Protein AF-A0A7K1ZF43-F1 (afdb_monomer)

Secondary structure (DSSP, 8-state):
-----------------------SSTTSSGGGS-------PPP--------PPPPSEEEEEEEEEEEEEPTTSS-EEEEEEEEEEEEEEEEETTEEEEEEE--STT--EEEEEE-TTSSEEEEEEESEEEEEGGGTEEEEEEEEEEEETTTEEEEEEEEEEETTTTEEEEEEEEEEE-SSEEEEEEEEEEETTSSSEEEEEEEEEE-PPP-

Solvent-accessible surface area (backbone atoms only — not comparable to full-atom values): 12300 Å² total; per-residue (Å²): 140,80,88,84,90,82,90,85,88,79,89,82,91,79,82,87,76,94,76,92,75,98,61,76,74,68,68,75,69,67,78,76,73,88,80,74,85,72,79,72,67,72,73,76,73,75,71,80,69,73,78,70,72,71,58,81,43,75,46,69,70,33,76,48,79,43,70,44,72,45,88,98,51,98,51,69,44,56,42,34,40,36,37,20,48,33,34,39,30,34,68,57,92,95,46,55,38,37,40,31,28,29,82,51,92,90,44,49,18,40,33,42,31,34,42,93,88,62,48,76,34,24,38,40,35,14,39,29,36,38,37,31,67,92,72,44,31,38,41,34,34,40,76,26,36,38,42,24,63,78,75,25,37,38,39,29,54,42,39,37,39,33,64,89,74,46,28,37,36,21,80,45,59,38,39,39,38,45,85,56,36,44,38,32,32,30,36,40,42,28,41,58,48,65,82,50,74,49,59,78,47,74,53,72,52,80,56,83,79,87,132

Radius of gyration: 40.41 Å; Cα contacts (8 Å, |Δi|>4): 417; chains: 1; bounding box: 48×78×139 Å

Structure (mmCIF, N/CA/C/O backbone):
data_AF-A0A7K1ZF43-F1
#
_entry.id   AF-A0A7K1ZF43-F1
#
loop_
_atom_site.group_PDB
_atom_site.id
_atom_site.type_symbol
_atom_site.label_atom_id
_atom_site.label_alt_id
_atom_site.label_comp_id
_atom_site.label_asym_id
_atom_site.label_entity_id
_atom_site.label_seq_id
_atom_site.pdbx_PDB_ins_code
_atom_site.Cartn_x
_atom_site.Cartn_y
_atom_site.Cartn_z
_atom_site.occupancy
_atom_site.B_iso_or_equiv
_atom_site.auth_seq_id
_atom_site.auth_comp_id
_atom_site.auth_asym_id
_atom_site.auth_atom_id
_atom_site.pdbx_PDB_model_num
ATOM 1 N N . MET A 1 1 ? -9.904 -58.234 -90.307 1.00 39.16 1 MET A N 1
ATOM 2 C CA . MET A 1 1 ? -10.035 -58.639 -91.727 1.00 39.16 1 MET A CA 1
ATOM 3 C C . MET A 1 1 ? -10.331 -57.357 -92.491 1.00 39.16 1 MET A C 1
ATOM 5 O O . MET A 1 1 ? -11.292 -56.715 -92.119 1.00 39.16 1 MET A O 1
ATOM 9 N N . VAL A 1 2 ? -9.560 -56.832 -93.437 1.00 37.59 2 VAL A N 1
ATOM 10 C CA . VAL A 1 2 ? -8.602 -57.391 -94.398 1.00 37.59 2 VAL A CA 1
ATOM 11 C C . VAL A 1 2 ? -7.580 -56.284 -94.738 1.00 37.59 2 VAL A C 1
ATOM 13 O O . VAL A 1 2 ? -7.897 -55.101 -94.667 1.00 37.59 2 VAL A O 1
ATOM 16 N N . GLN A 1 3 ? -6.354 -56.705 -95.049 1.00 39.59 3 GLN A N 1
ATOM 17 C CA . GLN A 1 3 ? -5.228 -55.928 -95.584 1.00 39.59 3 GLN A CA 1
ATOM 18 C C . GLN A 1 3 ? -5.498 -55.300 -96.973 1.00 39.59 3 GLN A C 1
ATOM 20 O O . GLN A 1 3 ? -6.500 -55.586 -97.614 1.00 39.59 3 GLN A O 1
ATOM 25 N N . PHE A 1 4 ? -4.469 -54.592 -97.457 1.00 38.88 4 PHE A N 1
ATOM 26 C CA . PHE A 1 4 ? -4.084 -54.294 -98.850 1.00 38.88 4 PHE A CA 1
ATOM 27 C C . PHE A 1 4 ? -4.349 -52.838 -99.287 1.00 38.88 4 PHE A C 1
ATOM 29 O O . PHE A 1 4 ? -5.492 -52.425 -99.388 1.00 38.88 4 PHE A O 1
ATOM 36 N N . PHE A 1 5 ? -3.361 -51.933 -99.380 1.00 40.94 5 PHE A N 1
ATOM 37 C CA . PHE A 1 5 ? -2.096 -51.878 -100.153 1.00 40.94 5 PHE A CA 1
ATOM 38 C C . PHE A 1 5 ? -2.289 -51.387 -101.599 1.00 40.94 5 PHE A C 1
ATOM 40 O O . PHE A 1 5 ? -2.960 -52.045 -102.385 1.00 40.94 5 PHE A O 1
ATOM 47 N N . ARG A 1 6 ? -1.651 -50.248 -101.923 1.00 40.31 6 ARG A N 1
ATOM 48 C CA . ARG A 1 6 ? -1.184 -49.750 -103.246 1.00 40.31 6 ARG A CA 1
ATOM 49 C C . ARG A 1 6 ? -0.511 -48.387 -102.991 1.00 40.31 6 ARG A C 1
ATOM 51 O O . ARG A 1 6 ? -1.171 -47.483 -102.504 1.00 40.31 6 ARG A O 1
ATOM 58 N N . ILE A 1 7 ? 0.819 -48.240 -102.988 1.00 44.91 7 ILE A N 1
ATOM 59 C CA . ILE A 1 7 ? 1.775 -48.102 -104.112 1.00 44.91 7 ILE A CA 1
ATOM 60 C C . ILE A 1 7 ? 1.250 -47.231 -105.267 1.00 44.91 7 ILE A C 1
ATOM 62 O O . ILE A 1 7 ? 0.416 -47.702 -106.032 1.00 44.91 7 ILE A O 1
ATOM 66 N N . ALA A 1 8 ? 1.812 -46.022 -105.441 1.00 40.66 8 ALA A N 1
ATOM 67 C CA . ALA A 1 8 ? 2.712 -45.695 -106.563 1.00 40.66 8 ALA A CA 1
ATOM 68 C C . ALA A 1 8 ? 3.028 -44.184 -106.692 1.00 40.66 8 ALA A C 1
ATOM 70 O O . ALA A 1 8 ? 2.158 -43.391 -107.040 1.00 40.66 8 ALA A O 1
ATOM 71 N N . SER A 1 9 ? 4.337 -43.889 -106.641 1.00 52.03 9 SER A N 1
ATOM 72 C CA . SER A 1 9 ? 5.090 -43.006 -107.566 1.00 52.03 9 SER A CA 1
ATOM 73 C C . SER A 1 9 ? 5.109 -41.481 -107.322 1.00 52.03 9 SER A C 1
ATOM 75 O O . SER A 1 9 ? 4.333 -40.982 -106.518 1.00 52.03 9 SER A O 1
ATOM 77 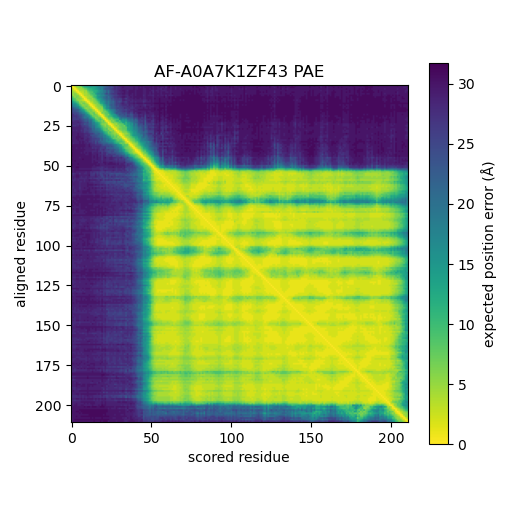N N . PRO A 1 10 ? 5.945 -40.706 -108.045 1.00 54.56 10 PRO A N 1
ATOM 78 C CA . PRO A 1 10 ? 7.393 -40.842 -108.257 1.00 54.56 10 PRO A CA 1
ATOM 79 C C . PRO A 1 10 ? 8.165 -39.530 -107.943 1.00 54.56 10 PRO A C 1
ATOM 81 O O . PRO A 1 10 ? 7.584 -38.462 -107.835 1.00 54.56 10 PRO A O 1
ATOM 84 N N . PHE A 1 11 ? 9.496 -39.639 -107.844 1.00 43.78 11 PHE A N 1
ATOM 85 C CA . PHE A 1 11 ? 10.510 -38.682 -108.324 1.00 43.78 11 PHE A CA 1
ATOM 86 C C . PHE A 1 11 ? 10.227 -37.160 -108.228 1.00 43.78 11 PHE A C 1
ATOM 88 O O . PHE A 1 11 ? 9.459 -36.616 -109.007 1.00 43.78 11 PHE A O 1
ATOM 95 N N . LEU A 1 12 ? 11.049 -36.429 -107.468 1.00 47.53 12 LEU A N 1
ATOM 96 C CA . LEU A 1 12 ? 12.120 -35.624 -108.075 1.00 47.53 12 LEU A CA 1
ATOM 97 C C . LEU A 1 12 ? 13.092 -35.116 -107.001 1.00 47.53 12 LEU A C 1
ATOM 99 O O . LEU A 1 12 ? 12.756 -34.372 -106.085 1.00 47.53 12 LEU A O 1
ATOM 103 N N . THR A 1 13 ? 14.338 -35.527 -107.167 1.00 49.88 13 THR A N 1
ATOM 104 C CA . THR A 1 13 ? 15.534 -34.936 -106.581 1.00 49.88 13 THR A CA 1
ATOM 105 C C . THR A 1 13 ? 15.715 -33.499 -107.056 1.00 49.88 13 THR A C 1
ATOM 107 O O . THR A 1 13 ? 15.846 -33.286 -108.258 1.00 49.88 13 THR A O 1
ATOM 110 N N . THR A 1 14 ? 15.898 -32.553 -106.135 1.00 48.75 14 THR A N 1
ATOM 111 C CA . THR A 1 14 ? 16.841 -31.455 -106.384 1.00 48.75 14 THR A CA 1
ATOM 112 C C . THR A 1 14 ? 17.598 -31.126 -105.108 1.00 48.75 14 THR A C 1
ATOM 114 O O . THR A 1 14 ? 17.026 -30.968 -104.033 1.00 48.75 14 THR A O 1
ATOM 117 N N . ARG A 1 15 ? 18.920 -31.137 -105.250 1.00 45.72 15 ARG A N 1
ATOM 118 C CA . ARG A 1 15 ? 19.917 -30.860 -104.223 1.00 45.72 15 ARG A CA 1
ATOM 119 C C . ARG A 1 15 ? 20.034 -29.353 -103.965 1.00 45.72 15 ARG A C 1
ATOM 121 O O . ARG A 1 15 ? 19.643 -28.559 -104.811 1.00 45.72 15 ARG A O 1
ATOM 128 N N . LEU A 1 16 ? 20.778 -29.047 -102.895 1.00 45.38 16 LEU A N 1
ATOM 129 C CA . LEU A 1 16 ? 21.392 -27.761 -102.531 1.00 45.38 16 LEU A CA 1
ATOM 130 C C . LEU A 1 16 ? 20.398 -26.724 -101.968 1.00 45.38 16 LEU A C 1
ATOM 132 O O . LEU A 1 16 ? 19.340 -26.507 -102.523 1.00 45.38 16 LEU A O 1
ATOM 136 N N . ALA A 1 17 ? 20.666 -26.018 -100.874 1.00 46.66 17 ALA A N 1
ATOM 137 C CA . ALA A 1 17 ? 21.943 -25.714 -100.256 1.00 46.66 17 ALA A CA 1
ATOM 138 C C . ALA A 1 17 ? 21.806 -25.596 -98.732 1.00 46.66 17 ALA A C 1
ATOM 140 O O . ALA A 1 17 ? 20.887 -24.988 -98.193 1.00 46.66 17 ALA A O 1
ATOM 141 N N . MET A 1 18 ? 22.805 -26.169 -98.070 1.00 52.34 18 MET A N 1
ATOM 142 C CA . MET A 1 18 ? 23.290 -25.841 -96.739 1.00 52.34 18 MET A CA 1
ATOM 143 C C . MET A 1 18 ? 23.227 -24.332 -96.460 1.00 52.34 18 MET A C 1
ATOM 145 O O . MET A 1 18 ? 23.866 -23.557 -97.168 1.00 52.34 18 MET A O 1
ATOM 149 N N . ARG A 1 19 ? 22.523 -23.940 -95.391 1.00 46.66 19 ARG A N 1
ATOM 150 C CA . ARG A 1 19 ? 22.821 -22.750 -94.578 1.00 46.66 19 ARG A CA 1
ATOM 151 C C . ARG A 1 19 ? 22.073 -22.814 -93.246 1.00 46.66 19 ARG A C 1
ATOM 153 O O . ARG A 1 19 ? 20.921 -22.428 -93.130 1.00 46.66 19 ARG A O 1
ATOM 160 N N . CYS A 1 20 ? 22.779 -23.377 -92.271 1.00 46.62 20 CYS A N 1
ATOM 161 C CA . CYS A 1 20 ? 22.942 -22.840 -90.925 1.00 46.62 20 CYS A CA 1
ATOM 162 C C . CYS A 1 20 ? 21.829 -21.891 -90.436 1.00 46.62 20 CYS A C 1
ATOM 164 O O . CYS A 1 20 ? 21.841 -20.705 -90.754 1.00 46.62 20 CYS A O 1
ATOM 166 N N . SER A 1 21 ? 20.945 -22.376 -89.570 1.00 45.28 21 SER A N 1
ATOM 167 C CA . SER A 1 21 ? 20.397 -21.524 -88.516 1.00 45.28 21 SER A CA 1
ATOM 168 C C . SER A 1 21 ? 20.091 -22.368 -87.282 1.00 45.28 21 SER A C 1
ATOM 170 O O . SER A 1 21 ? 19.116 -23.106 -87.169 1.00 45.28 21 SER A O 1
ATOM 172 N N . LEU A 1 22 ? 21.038 -22.247 -86.364 1.00 48.59 22 LEU A N 1
ATOM 173 C CA . LEU A 1 22 ? 21.143 -22.710 -84.988 1.00 48.59 22 LEU A CA 1
ATOM 174 C C . LEU A 1 22 ? 19.988 -22.197 -84.092 1.00 48.59 22 LEU A C 1
ATOM 176 O O . LEU A 1 22 ? 20.233 -21.700 -83.004 1.00 48.59 22 LEU A O 1
ATOM 180 N N . ASN A 1 23 ? 18.732 -22.260 -84.547 1.00 49.19 23 ASN A N 1
ATOM 181 C CA . ASN A 1 23 ? 17.584 -21.632 -83.872 1.00 49.19 23 ASN A CA 1
ATOM 182 C C . ASN A 1 23 ? 16.427 -22.590 -83.546 1.00 49.19 23 ASN A C 1
ATOM 184 O O . ASN A 1 23 ? 15.437 -22.157 -82.966 1.00 49.19 23 ASN A O 1
ATOM 188 N N . LEU A 1 24 ? 16.542 -23.891 -83.846 1.00 47.75 24 LEU A N 1
ATOM 189 C CA . LEU A 1 24 ? 15.494 -24.875 -83.521 1.00 47.75 24 LEU A CA 1
ATOM 190 C C . LEU A 1 24 ? 15.745 -25.650 -82.210 1.00 47.75 24 LEU A C 1
ATOM 192 O O . LEU A 1 24 ? 14.863 -26.353 -81.735 1.00 47.75 24 LEU A O 1
ATOM 196 N N . VAL A 1 25 ? 16.915 -25.490 -81.581 1.00 51.50 25 VAL A N 1
ATOM 197 C CA . VAL A 1 25 ? 17.196 -26.051 -80.240 1.00 51.50 25 VAL A CA 1
ATOM 198 C C . VAL A 1 25 ? 16.829 -25.060 -79.122 1.00 51.50 25 VAL A C 1
ATOM 200 O O . VAL A 1 25 ? 16.635 -25.457 -77.978 1.00 51.50 25 VAL A O 1
ATOM 203 N N . LEU A 1 26 ? 16.624 -23.776 -79.444 1.00 48.75 26 LEU A N 1
ATOM 204 C CA . LEU A 1 26 ? 16.308 -22.736 -78.455 1.00 48.75 26 LEU A CA 1
ATOM 205 C C . LEU A 1 26 ? 14.803 -22.573 -78.161 1.00 48.75 26 LEU A C 1
ATOM 207 O O . LEU A 1 26 ? 14.435 -21.735 -77.348 1.00 48.75 26 LEU A O 1
ATOM 211 N N . PHE A 1 27 ? 13.919 -23.357 -78.785 1.00 46.59 27 PHE A N 1
ATOM 212 C CA . PHE A 1 27 ? 12.474 -23.282 -78.511 1.00 46.59 27 PHE A CA 1
ATOM 213 C C . PHE A 1 27 ? 11.959 -24.382 -77.569 1.00 46.59 27 PHE A C 1
ATOM 215 O O . PHE A 1 27 ? 10.832 -24.292 -77.093 1.00 46.59 27 PHE A O 1
ATOM 222 N N . LEU A 1 28 ? 12.789 -25.379 -77.225 1.00 47.78 28 LEU A N 1
ATOM 223 C CA . LEU A 1 28 ? 12.429 -26.429 -76.260 1.00 47.78 28 LEU A CA 1
ATOM 224 C C . LEU A 1 28 ? 12.854 -26.106 -74.810 1.00 47.78 28 LEU A C 1
ATOM 226 O O . LEU A 1 28 ? 12.376 -26.748 -73.882 1.00 47.78 28 LEU A O 1
ATOM 230 N N . CYS A 1 29 ? 13.696 -25.088 -74.592 1.00 47.84 29 CYS A N 1
ATOM 231 C CA . CYS A 1 29 ? 14.132 -24.667 -73.248 1.00 47.84 29 CYS A CA 1
ATOM 232 C C . CYS A 1 29 ? 13.324 -23.497 -72.653 1.00 47.84 29 CYS A C 1
ATOM 234 O O . CYS A 1 29 ? 13.500 -23.173 -71.483 1.00 47.84 29 CYS A O 1
ATOM 236 N N . VAL A 1 30 ? 12.421 -22.865 -73.413 1.00 54.62 30 VAL A N 1
ATOM 237 C CA . VAL A 1 30 ? 11.657 -21.685 -72.941 1.00 54.62 30 VAL A CA 1
ATOM 238 C C . VAL A 1 30 ? 10.329 -22.070 -72.258 1.00 54.62 30 VAL A C 1
ATOM 240 O O . VAL A 1 30 ? 9.727 -21.261 -71.561 1.00 54.62 30 VAL A O 1
ATOM 243 N N . GLY A 1 31 ? 9.898 -23.333 -72.354 1.00 52.25 31 GLY A N 1
ATOM 244 C CA . GLY A 1 31 ? 8.662 -23.839 -71.734 1.00 52.25 31 GLY A CA 1
ATOM 245 C C . GLY A 1 31 ? 8.771 -24.303 -70.273 1.00 52.25 31 GLY A C 1
ATOM 246 O O . GLY A 1 31 ? 7.801 -24.845 -69.755 1.00 52.25 31 GLY A O 1
ATOM 247 N N . MET A 1 32 ? 9.919 -24.125 -69.605 1.00 54.19 32 MET A N 1
ATOM 248 C CA . MET A 1 32 ? 10.151 -24.574 -68.215 1.00 54.19 32 MET A CA 1
ATOM 249 C C . MET A 1 32 ? 10.274 -23.443 -67.177 1.00 54.19 32 MET A C 1
ATOM 251 O O . MET A 1 32 ? 10.656 -23.702 -66.041 1.00 54.19 32 MET A O 1
ATOM 255 N N . LEU A 1 33 ? 9.922 -22.197 -67.516 1.00 54.25 33 LEU A N 1
ATOM 256 C CA . LEU A 1 33 ? 9.976 -21.072 -66.562 1.00 54.25 33 LEU A CA 1
ATOM 257 C C . LEU A 1 33 ? 8.605 -20.522 -66.130 1.00 54.25 33 LEU A C 1
ATOM 259 O O . LEU A 1 33 ? 8.548 -19.581 -65.345 1.00 54.25 33 LEU A O 1
ATOM 263 N N . ALA A 1 34 ? 7.493 -21.132 -66.549 1.00 56.03 34 ALA A N 1
ATOM 264 C CA . ALA A 1 34 ? 6.145 -20.710 -66.146 1.00 56.03 34 ALA A CA 1
ATOM 265 C C . ALA A 1 34 ? 5.579 -21.502 -64.945 1.00 56.03 34 ALA A C 1
ATOM 267 O O . ALA A 1 34 ? 4.380 -21.753 -64.874 1.00 56.03 34 ALA A O 1
ATOM 268 N N . ALA A 1 35 ? 6.431 -21.903 -63.996 1.00 55.56 35 ALA A N 1
ATOM 269 C CA . ALA A 1 35 ? 6.018 -22.599 -62.774 1.00 55.56 35 ALA A CA 1
ATOM 270 C C . ALA A 1 35 ? 6.711 -22.028 -61.527 1.00 55.56 35 ALA A C 1
ATOM 272 O O . ALA A 1 35 ? 7.347 -22.744 -60.767 1.00 55.56 35 ALA A O 1
ATOM 273 N N . CYS A 1 36 ? 6.569 -20.720 -61.314 1.00 59.84 36 CYS A N 1
ATOM 274 C CA . CYS A 1 36 ? 6.737 -20.095 -60.000 1.00 59.84 36 CYS A CA 1
ATOM 275 C C . CYS A 1 36 ? 5.685 -18.994 -59.827 1.00 59.84 36 CYS A C 1
ATOM 277 O O . CYS A 1 36 ? 5.992 -17.835 -59.570 1.00 59.84 36 CYS A O 1
ATOM 279 N N . GLY A 1 37 ? 4.412 -19.366 -59.960 1.00 52.22 37 GLY A N 1
ATOM 280 C CA . GLY A 1 37 ? 3.332 -18.599 -59.353 1.00 52.22 37 GLY A CA 1
ATOM 281 C C . GLY A 1 37 ? 3.349 -18.833 -57.845 1.00 52.22 37 GLY A C 1
ATOM 282 O O . GLY A 1 37 ? 2.552 -19.615 -57.339 1.00 52.22 37 GLY A O 1
ATOM 283 N N . ARG A 1 38 ? 4.277 -18.201 -57.115 1.00 50.84 38 ARG A N 1
ATOM 284 C CA . ARG A 1 38 ? 4.062 -17.982 -55.683 1.00 50.84 38 ARG A CA 1
ATOM 285 C C . ARG A 1 38 ? 3.163 -16.766 -55.584 1.00 50.84 38 ARG A C 1
ATOM 287 O O . ARG A 1 38 ? 3.624 -15.638 -55.717 1.00 50.84 38 ARG A O 1
ATOM 294 N N . THR A 1 39 ? 1.876 -17.010 -55.367 1.00 49.06 39 THR A N 1
ATOM 295 C CA . THR A 1 39 ? 1.026 -16.028 -54.703 1.00 49.06 39 THR A CA 1
ATOM 296 C C . THR A 1 39 ? 1.669 -15.784 -53.348 1.00 49.06 39 THR A C 1
ATOM 298 O O . THR A 1 39 ? 1.483 -16.557 -52.411 1.00 49.06 39 THR A O 1
ATOM 301 N N . THR A 1 40 ? 2.510 -14.758 -53.262 1.00 53.78 40 THR A N 1
ATOM 302 C CA . THR A 1 40 ? 2.878 -14.175 -51.984 1.00 53.78 40 THR A CA 1
ATOM 303 C C . THR A 1 40 ? 1.565 -13.627 -51.454 1.00 53.78 40 THR A C 1
ATOM 305 O O . THR A 1 40 ? 1.109 -12.573 -51.895 1.00 53.78 40 THR A O 1
ATOM 308 N N . ALA A 1 41 ? 0.892 -14.387 -50.584 1.00 61.22 41 ALA A N 1
ATOM 309 C CA . ALA A 1 41 ? -0.075 -13.769 -49.698 1.00 61.22 41 ALA A CA 1
ATOM 310 C C . ALA A 1 41 ? 0.655 -12.557 -49.100 1.00 61.22 41 ALA A C 1
ATOM 312 O O . ALA A 1 41 ? 1.821 -12.725 -48.709 1.00 61.22 41 ALA A O 1
ATOM 313 N N . PRO A 1 42 ? 0.061 -11.347 -49.092 1.00 59.28 42 PRO A N 1
ATOM 314 C CA . PRO A 1 42 ? 0.644 -10.279 -48.296 1.00 59.28 42 PRO A CA 1
ATOM 315 C C . PRO A 1 42 ? 0.927 -10.899 -46.926 1.00 59.28 42 PRO A C 1
ATOM 317 O O . PRO A 1 42 ? 0.078 -11.682 -46.471 1.00 59.28 42 PRO A O 1
ATOM 320 N N . PRO A 1 43 ? 2.117 -10.679 -46.322 1.00 57.22 43 PRO A N 1
ATOM 321 C CA . PRO A 1 43 ? 2.311 -11.113 -44.947 1.00 57.22 43 PRO A CA 1
ATOM 322 C C . PRO A 1 43 ? 1.058 -10.641 -44.235 1.00 57.22 43 PRO A C 1
ATOM 324 O O . PRO A 1 43 ? 0.695 -9.475 -44.419 1.00 57.22 43 PRO A O 1
ATOM 327 N N . ALA A 1 44 ? 0.321 -11.569 -43.610 1.00 54.62 44 ALA A N 1
ATOM 328 C CA . ALA A 1 44 ? -0.815 -11.194 -42.791 1.00 54.62 44 ALA A CA 1
ATOM 329 C C . ALA A 1 44 ? -0.269 -10.047 -41.959 1.00 54.62 44 ALA A C 1
ATOM 331 O O . ALA A 1 44 ? 0.716 -10.247 -41.241 1.00 54.62 44 ALA A O 1
ATOM 332 N N . ALA A 1 45 ? -0.744 -8.830 -42.242 1.00 49.50 45 ALA A N 1
ATOM 333 C CA . ALA A 1 45 ? -0.345 -7.680 -41.474 1.00 49.50 45 ALA A CA 1
ATOM 334 C C . ALA A 1 45 ? -0.738 -8.123 -40.082 1.00 49.50 45 ALA A C 1
ATOM 336 O O . ALA A 1 45 ? -1.918 -8.407 -39.865 1.00 49.50 45 ALA A O 1
ATOM 337 N N . MET A 1 46 ? 0.274 -8.391 -39.252 1.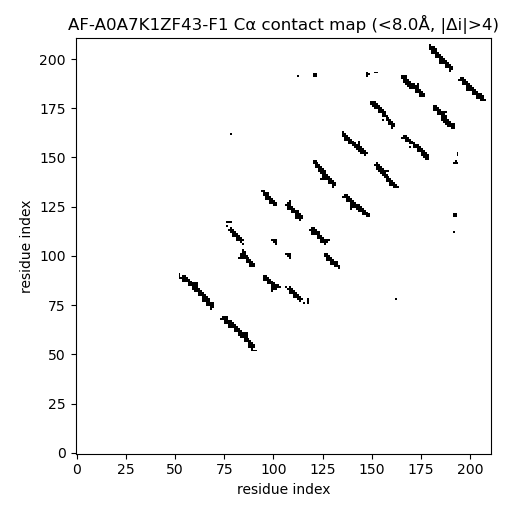00 49.88 46 MET A N 1
ATOM 338 C CA . MET A 1 46 ? 0.076 -8.700 -37.855 1.00 49.88 46 MET A CA 1
ATOM 339 C C . MET A 1 46 ? -0.723 -7.502 -37.389 1.00 49.88 46 MET A C 1
ATOM 341 O O . MET A 1 46 ? -0.212 -6.382 -37.370 1.00 49.88 46 MET A O 1
ATOM 345 N N . GLU A 1 47 ? -2.022 -7.725 -37.250 1.00 48.91 47 GLU A N 1
ATOM 346 C CA . GLU A 1 47 ? -2.945 -6.732 -36.773 1.00 48.91 47 GLU A CA 1
ATOM 347 C C . GLU A 1 47 ? -2.362 -6.344 -35.429 1.00 48.91 47 GLU A C 1
ATOM 349 O O . GLU A 1 47 ? -2.117 -7.222 -34.603 1.00 48.91 47 GLU A O 1
ATOM 354 N N . ASP A 1 48 ? -1.979 -5.074 -35.350 1.00 43.78 48 ASP A N 1
ATOM 355 C CA . ASP A 1 48 ? -1.300 -4.400 -34.258 1.00 43.78 48 ASP A CA 1
ATOM 356 C C . ASP A 1 48 ? -1.824 -4.925 -32.915 1.00 43.78 48 ASP A C 1
ATOM 358 O O . ASP A 1 48 ? -2.827 -4.451 -32.373 1.00 43.78 48 ASP A O 1
ATOM 362 N N . ILE A 1 49 ? -1.177 -5.979 -32.405 1.00 55.25 49 ILE A N 1
ATOM 363 C CA . ILE A 1 49 ? -1.281 -6.349 -31.007 1.00 55.25 49 ILE A CA 1
ATOM 364 C C . ILE A 1 49 ? -0.620 -5.162 -30.348 1.00 55.25 49 ILE A C 1
ATOM 366 O O . ILE A 1 49 ? 0.604 -5.060 -30.413 1.00 55.25 49 ILE A O 1
ATOM 370 N N . ARG A 1 50 ? -1.461 -4.246 -29.840 1.00 50.16 50 ARG A N 1
ATOM 371 C CA . ARG A 1 50 ? -1.099 -3.128 -28.963 1.00 50.16 50 ARG A CA 1
ATOM 372 C C . ARG A 1 50 ? 0.239 -3.459 -28.333 1.00 50.16 50 ARG A C 1
ATOM 374 O O . ARG A 1 50 ? 0.280 -4.437 -27.588 1.00 50.16 50 ARG A O 1
ATOM 381 N N . SER A 1 51 ? 1.298 -2.732 -28.687 1.00 54.84 51 SER A N 1
ATOM 382 C CA . SER A 1 51 ? 2.607 -2.985 -28.100 1.00 54.84 51 SER A CA 1
ATOM 383 C C . SER A 1 51 ? 2.483 -2.737 -26.600 1.00 54.84 51 SER A C 1
ATOM 385 O O . SER A 1 51 ? 2.566 -1.601 -26.136 1.00 54.84 51 SER A O 1
ATOM 387 N N . GLU A 1 52 ? 2.185 -3.786 -25.840 1.00 64.88 52 GLU A N 1
ATOM 388 C CA . GLU A 1 52 ? 2.478 -3.807 -24.422 1.00 64.88 52 GLU A CA 1
ATOM 389 C C . GLU A 1 52 ? 3.972 -3.526 -24.362 1.00 64.88 52 GLU A C 1
ATOM 391 O O . GLU A 1 52 ? 4.760 -4.218 -25.005 1.00 64.88 52 GLU A O 1
ATOM 396 N N . ALA A 1 53 ? 4.332 -2.397 -23.751 1.00 76.94 53 ALA A N 1
ATOM 397 C CA . ALA A 1 53 ? 5.724 -2.008 -23.648 1.00 76.94 53 ALA A CA 1
ATOM 398 C C . ALA A 1 53 ? 6.485 -3.177 -23.017 1.00 76.94 53 ALA A C 1
ATOM 400 O O . ALA A 1 53 ? 6.067 -3.682 -21.973 1.00 76.94 53 ALA A O 1
ATOM 401 N N . ASP A 1 54 ? 7.569 -3.616 -23.653 1.00 90.31 54 ASP A N 1
ATOM 402 C CA . ASP A 1 54 ? 8.432 -4.621 -23.04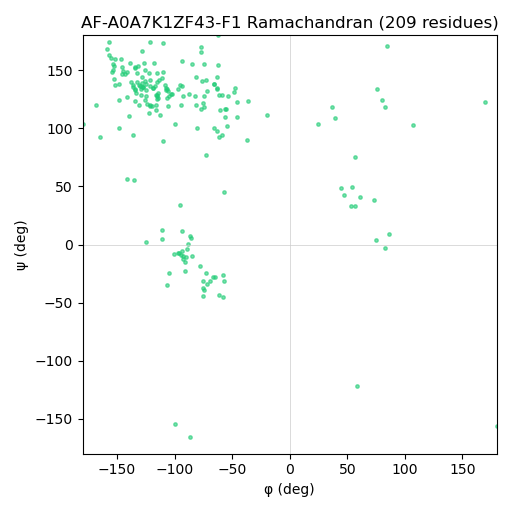7 1.00 90.31 54 ASP A CA 1
ATOM 403 C C . ASP A 1 54 ? 9.027 -4.021 -21.763 1.00 90.31 54 ASP A C 1
ATOM 405 O O . ASP A 1 54 ? 9.471 -2.863 -21.767 1.00 90.31 54 ASP A O 1
ATOM 409 N N . PRO A 1 55 ? 9.033 -4.759 -20.646 1.00 95.25 55 PRO A N 1
ATOM 410 C CA . PRO A 1 55 ? 9.604 -4.247 -19.416 1.00 95.25 55 PRO A CA 1
ATOM 411 C C . PRO A 1 55 ? 11.110 -4.043 -19.576 1.00 95.25 55 PRO A C 1
ATOM 413 O O . PRO A 1 55 ? 11.834 -4.875 -20.124 1.00 95.25 55 PRO A O 1
ATOM 416 N N . VAL A 1 56 ? 11.600 -2.926 -19.047 1.00 95.81 56 VAL A N 1
ATOM 417 C CA . VAL A 1 56 ? 13.033 -2.603 -19.027 1.00 95.81 56 VAL A CA 1
ATOM 418 C C . VAL A 1 56 ? 13.772 -3.364 -17.924 1.00 95.81 56 VAL A C 1
ATOM 420 O O . VAL A 1 56 ? 14.995 -3.500 -17.970 1.00 95.81 56 VAL A O 1
ATOM 423 N N . GLN A 1 57 ? 13.037 -3.870 -16.931 1.00 95.81 57 GLN A N 1
ATOM 424 C CA . GLN A 1 57 ? 13.563 -4.664 -15.830 1.00 95.81 57 GLN A CA 1
ATOM 425 C C . GLN A 1 57 ? 12.494 -5.627 -15.305 1.00 95.81 57 GLN A C 1
ATOM 427 O O . GLN A 1 57 ? 11.359 -5.221 -15.075 1.00 95.81 57 GLN A O 1
ATOM 432 N N . GLU A 1 58 ? 12.885 -6.871 -15.027 1.00 96.56 58 GLU A N 1
ATOM 433 C CA . GLU A 1 58 ? 12.037 -7.892 -14.401 1.00 96.56 58 GLU A CA 1
ATOM 434 C C . GLU A 1 58 ? 12.758 -8.582 -13.233 1.00 96.56 58 GLU A C 1
ATOM 436 O O . GLU A 1 58 ? 13.991 -8.644 -13.188 1.00 96.56 58 GLU A O 1
ATOM 441 N N . SER A 1 59 ? 11.992 -9.101 -12.270 1.00 96.56 59 SER A N 1
ATOM 442 C CA . SER A 1 59 ? 12.505 -9.860 -11.127 1.00 96.56 59 SER A CA 1
ATOM 443 C C . SER A 1 59 ? 11.463 -10.829 -10.562 1.00 96.56 59 SER A C 1
ATOM 445 O O . SER A 1 59 ? 10.268 -10.530 -10.552 1.00 96.56 59 SER A O 1
ATOM 447 N N . TRP A 1 60 ? 11.934 -11.957 -10.019 1.00 95.81 60 TRP A N 1
ATOM 448 C CA . TRP A 1 60 ? 11.119 -12.958 -9.322 1.00 95.81 60 TRP A CA 1
ATOM 449 C C . TRP A 1 60 ? 11.467 -13.019 -7.834 1.00 95.81 60 TRP A C 1
ATOM 451 O O . TRP A 1 60 ? 12.638 -12.929 -7.464 1.00 95.81 60 TRP A O 1
ATOM 461 N N . GLY A 1 61 ? 10.458 -13.196 -6.977 1.00 94.44 61 GLY A N 1
ATOM 462 C CA . GLY A 1 61 ? 10.615 -13.122 -5.519 1.00 94.44 61 GLY A CA 1
ATOM 463 C C . GLY A 1 61 ? 11.105 -11.743 -5.069 1.00 94.44 61 GLY A C 1
ATOM 464 O O . GLY A 1 61 ? 12.003 -11.632 -4.233 1.00 94.44 61 GLY A O 1
ATOM 465 N N . ALA A 1 62 ? 10.567 -10.695 -5.689 1.00 95.00 62 ALA A N 1
ATOM 466 C CA . ALA A 1 62 ? 11.077 -9.340 -5.590 1.00 95.00 62 ALA A CA 1
ATOM 467 C C . ALA A 1 62 ? 10.715 -8.675 -4.253 1.00 95.00 62 ALA A C 1
ATOM 469 O O . ALA A 1 62 ? 9.586 -8.776 -3.763 1.00 95.00 62 ALA A O 1
ATOM 470 N N . GLU A 1 63 ? 11.666 -7.913 -3.707 1.00 96.62 63 GLU A N 1
ATOM 471 C CA . GLU A 1 63 ? 11.410 -6.883 -2.701 1.00 96.62 63 GLU A CA 1
ATOM 472 C C . GLU A 1 63 ? 11.747 -5.509 -3.296 1.00 96.62 63 GLU A C 1
ATOM 474 O O . GLU A 1 63 ? 12.839 -5.320 -3.832 1.00 96.62 63 GLU A O 1
ATOM 479 N N . TYR A 1 64 ? 10.836 -4.546 -3.174 1.00 95.31 64 TYR A N 1
ATOM 480 C CA . TYR A 1 64 ? 11.012 -3.176 -3.661 1.00 95.31 64 TYR A CA 1
ATOM 481 C C . TYR A 1 64 ? 10.870 -2.179 -2.508 1.00 95.31 64 TYR A C 1
ATOM 483 O O . TYR A 1 64 ? 10.026 -2.367 -1.633 1.00 95.31 64 TYR A O 1
ATOM 491 N N . TYR A 1 65 ? 11.681 -1.121 -2.494 1.00 94.50 65 TYR A N 1
ATOM 492 C CA . TYR A 1 65 ? 11.716 -0.140 -1.408 1.00 94.50 65 TYR A CA 1
ATOM 493 C C . TYR A 1 65 ? 11.599 1.277 -1.956 1.00 94.50 65 TYR A C 1
ATOM 495 O O . TYR A 1 65 ? 12.323 1.648 -2.876 1.00 94.50 65 TYR A O 1
ATOM 503 N N . VAL A 1 66 ? 10.746 2.085 -1.327 1.00 93.38 66 VAL A N 1
ATOM 504 C CA . VAL A 1 66 ? 10.679 3.532 -1.546 1.00 93.38 66 VAL A CA 1
ATOM 505 C C . VAL A 1 66 ? 11.097 4.233 -0.265 1.00 93.38 66 VAL A C 1
ATOM 507 O O . VAL A 1 66 ? 10.541 3.993 0.811 1.00 93.38 66 VAL A O 1
ATOM 510 N N . THR A 1 67 ? 12.079 5.117 -0.397 1.00 93.06 67 THR A N 1
ATOM 511 C CA . THR A 1 67 ? 12.574 5.973 0.680 1.00 93.06 67 THR A CA 1
ATOM 512 C C . THR A 1 67 ? 12.309 7.434 0.363 1.00 93.06 67 THR A C 1
ATOM 514 O O . THR A 1 67 ? 12.391 7.860 -0.789 1.00 93.06 67 THR A O 1
ATOM 517 N N . GLU A 1 68 ? 12.064 8.209 1.407 1.00 88.75 68 GLU A N 1
ATOM 518 C CA . GLU A 1 68 ? 11.965 9.660 1.352 1.00 88.75 68 GLU A CA 1
ATOM 519 C C . GLU A 1 68 ? 13.202 10.278 2.009 1.00 88.75 68 GLU A C 1
ATOM 521 O O . GLU A 1 68 ? 13.625 9.856 3.088 1.00 88.75 68 GLU A O 1
ATOM 526 N N . THR A 1 69 ? 13.779 11.287 1.358 1.00 90.12 69 THR A N 1
ATOM 527 C CA . THR A 1 69 ? 14.817 12.134 1.953 1.00 90.12 69 THR A CA 1
ATOM 528 C C . THR A 1 69 ? 14.157 13.207 2.802 1.00 90.12 69 THR A C 1
ATOM 530 O O . THR A 1 69 ? 13.287 13.928 2.314 1.00 90.12 69 THR A O 1
ATOM 533 N N . ILE A 1 70 ? 14.584 13.330 4.058 1.00 85.75 70 ILE A N 1
ATOM 534 C CA . ILE A 1 70 ? 13.993 14.278 5.000 1.00 85.75 70 ILE A CA 1
ATOM 535 C C . ILE A 1 70 ? 14.478 15.697 4.650 1.00 85.75 70 ILE A C 1
ATOM 537 O O . ILE A 1 70 ? 15.688 15.942 4.632 1.00 85.75 70 ILE A O 1
ATOM 541 N N . PRO A 1 71 ? 13.579 16.657 4.351 1.00 83.62 71 PRO A N 1
ATOM 542 C CA . PRO A 1 71 ? 13.987 18.017 4.015 1.00 83.62 71 PRO A CA 1
ATOM 543 C C . PRO A 1 71 ? 14.787 18.669 5.146 1.00 83.62 71 PRO A C 1
ATOM 545 O O . PRO A 1 71 ? 14.344 18.717 6.288 1.00 83.62 71 PRO A O 1
ATOM 548 N N . GLY A 1 72 ? 15.958 19.215 4.817 1.00 85.88 72 GLY A N 1
ATOM 549 C CA . GLY A 1 72 ? 16.836 19.859 5.800 1.00 85.88 72 GLY A CA 1
ATOM 550 C C . GLY A 1 72 ? 17.725 18.894 6.590 1.00 85.88 72 GLY A C 1
ATOM 551 O O . GLY A 1 72 ? 18.581 19.356 7.342 1.00 85.88 72 GLY A O 1
ATOM 552 N N . GLU A 1 73 ? 17.595 17.585 6.372 1.00 83.19 73 GLU A N 1
ATOM 553 C CA . GLU A 1 73 ? 18.477 16.569 6.936 1.00 83.19 73 GLU A CA 1
ATOM 554 C C . GLU A 1 73 ? 19.219 15.802 5.832 1.00 83.19 73 GLU A C 1
ATOM 556 O O . GLU A 1 73 ? 18.782 15.715 4.687 1.00 83.19 73 GLU A O 1
ATOM 561 N N . ALA A 1 74 ? 20.370 15.221 6.178 1.00 84.12 74 ALA A N 1
ATOM 562 C CA . ALA A 1 74 ? 21.099 14.301 5.297 1.00 84.12 74 ALA A CA 1
ATOM 563 C C . ALA A 1 74 ? 20.611 12.842 5.434 1.00 84.12 74 ALA A C 1
ATOM 565 O O . ALA A 1 74 ? 21.238 11.920 4.912 1.00 84.12 74 ALA A O 1
ATOM 566 N N . SER A 1 75 ? 19.535 12.624 6.190 1.00 87.50 75 SER A N 1
ATOM 567 C CA . SER A 1 75 ? 18.957 11.321 6.498 1.00 87.50 75 SER A CA 1
ATOM 568 C C . SER A 1 75 ? 17.838 10.971 5.504 1.00 87.50 75 SER A C 1
ATOM 570 O O . SER A 1 75 ? 17.267 11.821 4.816 1.00 87.50 75 SER A O 1
ATOM 572 N N . SER A 1 76 ? 17.541 9.680 5.377 1.00 91.12 76 SER A N 1
ATOM 573 C CA . SER A 1 76 ? 16.402 9.177 4.605 1.00 91.12 76 SER A CA 1
ATOM 574 C C . SER A 1 76 ? 15.652 8.150 5.437 1.00 91.12 76 SER A C 1
ATOM 576 O O . SER A 1 76 ? 16.264 7.424 6.221 1.00 91.12 76 SER A O 1
ATOM 578 N N . ARG A 1 77 ? 14.333 8.088 5.256 1.00 90.19 77 ARG A N 1
ATOM 579 C CA . ARG A 1 77 ? 13.445 7.159 5.961 1.00 90.19 77 ARG A CA 1
ATOM 580 C C . ARG A 1 77 ? 12.675 6.284 4.972 1.00 90.19 77 ARG A C 1
ATOM 582 O O . ARG A 1 77 ? 12.375 6.744 3.865 1.00 90.19 77 ARG A O 1
ATOM 589 N N . PRO A 1 78 ? 12.360 5.025 5.320 1.00 92.94 78 PRO A N 1
ATOM 590 C CA . PRO A 1 78 ? 11.487 4.208 4.491 1.00 92.94 78 PRO A CA 1
ATOM 591 C C . PRO A 1 78 ? 10.078 4.809 4.485 1.00 92.94 78 PRO A C 1
ATOM 593 O O . PRO A 1 78 ? 9.577 5.240 5.519 1.00 92.94 78 PRO A O 1
ATOM 596 N N . ARG A 1 79 ? 9.434 4.832 3.319 1.00 93.38 79 ARG A N 1
ATOM 597 C CA . ARG A 1 79 ? 7.996 5.117 3.186 1.00 93.38 79 ARG A CA 1
ATOM 598 C C . ARG A 1 79 ? 7.222 3.860 2.853 1.00 93.38 79 ARG A C 1
ATOM 600 O O . ARG A 1 79 ? 6.100 3.684 3.317 1.00 93.38 79 ARG A O 1
ATOM 607 N N . LEU A 1 80 ? 7.840 2.976 2.072 1.00 95.00 80 LEU A N 1
ATOM 608 C CA . LEU A 1 80 ? 7.178 1.782 1.590 1.00 95.00 80 LEU A CA 1
ATOM 609 C C . LEU A 1 80 ? 8.157 0.641 1.312 1.00 95.00 80 LEU A C 1
ATOM 611 O O . LEU A 1 80 ? 9.255 0.847 0.795 1.00 95.00 80 LEU A O 1
ATOM 615 N N . LYS A 1 81 ? 7.721 -0.578 1.634 1.00 97.12 81 LYS A N 1
ATOM 616 C CA . LYS A 1 81 ? 8.338 -1.832 1.197 1.00 97.12 81 LYS A CA 1
ATOM 617 C C . LYS A 1 81 ? 7.283 -2.705 0.526 1.00 97.12 81 LYS A C 1
ATOM 619 O O . LYS A 1 81 ? 6.283 -3.033 1.155 1.00 97.12 81 LYS A O 1
ATOM 624 N N . MET A 1 82 ? 7.519 -3.134 -0.706 1.00 97.62 82 MET A N 1
ATOM 625 C CA . MET A 1 82 ? 6.651 -4.063 -1.430 1.00 97.62 82 MET A CA 1
ATOM 626 C C . MET A 1 82 ? 7.324 -5.423 -1.603 1.00 97.62 82 MET A C 1
ATOM 628 O O . MET A 1 82 ? 8.545 -5.511 -1.727 1.00 97.62 82 MET A O 1
ATOM 632 N N . ARG A 1 83 ? 6.521 -6.486 -1.618 1.00 97.56 83 ARG A N 1
ATOM 633 C CA . ARG A 1 83 ? 6.941 -7.865 -1.881 1.00 97.56 83 ARG A CA 1
ATOM 634 C C . ARG A 1 83 ? 5.965 -8.544 -2.824 1.00 97.56 83 ARG A C 1
ATOM 636 O O . ARG A 1 83 ? 4.757 -8.435 -2.607 1.00 97.56 83 ARG A O 1
ATOM 643 N N . ALA A 1 84 ? 6.484 -9.259 -3.813 1.00 97.62 84 ALA A N 1
ATOM 644 C CA . ALA A 1 84 ? 5.680 -10.003 -4.775 1.00 97.62 84 ALA A CA 1
ATOM 645 C C . ALA A 1 84 ? 6.473 -11.141 -5.431 1.00 97.62 84 ALA A C 1
ATOM 647 O O . ALA A 1 84 ? 7.705 -11.146 -5.406 1.00 97.62 84 ALA A O 1
ATOM 648 N N . ASP A 1 85 ? 5.761 -12.081 -6.051 1.00 96.69 85 ASP A N 1
ATOM 649 C CA . ASP A 1 85 ? 6.386 -13.191 -6.780 1.00 96.69 85 ASP A CA 1
ATOM 650 C C . ASP A 1 85 ? 7.024 -12.720 -8.081 1.00 96.69 85 ASP A C 1
ATOM 652 O O . ASP A 1 85 ? 8.063 -13.247 -8.469 1.00 96.69 85 ASP A O 1
ATOM 656 N N . HIS A 1 86 ? 6.420 -11.723 -8.725 1.00 96.75 86 HIS A N 1
ATOM 657 C CA . HIS A 1 86 ? 6.894 -11.134 -9.963 1.00 96.75 86 HIS A CA 1
ATOM 658 C C 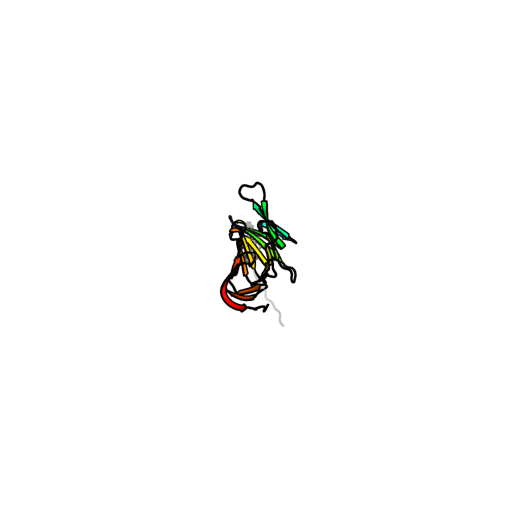. HIS A 1 86 ? 6.804 -9.606 -9.892 1.00 96.75 86 HIS A C 1
ATOM 660 O O . HIS A 1 86 ? 5.827 -9.036 -9.395 1.00 96.75 86 HIS A O 1
ATOM 666 N N . MET A 1 87 ? 7.847 -8.947 -10.385 1.00 97.50 87 MET A N 1
ATOM 667 C CA . MET A 1 87 ? 7.930 -7.502 -10.534 1.00 97.50 87 MET A CA 1
ATOM 668 C C . MET A 1 87 ? 8.477 -7.173 -11.916 1.00 97.50 87 MET A C 1
ATOM 670 O O . MET A 1 87 ? 9.512 -7.710 -12.302 1.00 97.50 87 MET A O 1
ATOM 674 N N . ALA A 1 88 ? 7.836 -6.231 -12.598 1.00 97.19 88 ALA A N 1
ATOM 675 C CA . ALA A 1 88 ? 8.277 -5.704 -13.878 1.00 97.19 88 ALA A CA 1
ATOM 676 C C . ALA A 1 88 ? 8.195 -4.172 -13.878 1.00 97.19 88 ALA A C 1
ATOM 678 O O . ALA A 1 88 ? 7.187 -3.595 -13.463 1.00 97.19 88 ALA A O 1
ATOM 679 N N . THR A 1 89 ? 9.253 -3.512 -14.335 1.00 96.69 89 THR A N 1
ATOM 680 C CA . THR A 1 89 ? 9.318 -2.058 -14.504 1.00 96.69 89 THR A CA 1
ATOM 681 C C . THR A 1 89 ? 9.293 -1.728 -15.984 1.00 96.69 89 THR A C 1
ATOM 683 O O . THR A 1 89 ? 9.969 -2.365 -16.790 1.00 96.69 89 THR A O 1
ATOM 686 N N . PHE A 1 90 ? 8.523 -0.707 -16.327 1.00 95.75 90 PHE A N 1
ATOM 687 C CA . PHE A 1 90 ? 8.270 -0.278 -17.691 1.00 95.75 90 PHE A CA 1
ATOM 688 C C . PHE A 1 90 ? 8.611 1.198 -17.838 1.00 95.75 90 PHE A C 1
ATOM 690 O O . PHE A 1 90 ? 8.461 1.973 -16.888 1.00 95.75 90 PHE A O 1
ATOM 697 N N . GLU A 1 91 ? 9.019 1.576 -19.044 1.00 93.56 91 GLU A N 1
ATOM 698 C CA . GLU A 1 91 ? 9.308 2.957 -19.409 1.00 93.56 91 GLU A CA 1
ATOM 699 C C . GLU A 1 91 ? 8.648 3.295 -20.747 1.00 93.56 91 GLU A C 1
ATOM 701 O O . GLU A 1 91 ? 8.794 2.572 -21.731 1.00 93.56 91 GLU A O 1
ATOM 706 N N . GLU A 1 92 ? 7.929 4.415 -20.787 1.00 91.19 92 GLU A N 1
ATOM 707 C CA . GLU A 1 92 ? 7.363 4.983 -22.010 1.00 91.19 92 GLU A CA 1
ATOM 708 C C . GLU A 1 92 ? 7.521 6.510 -21.986 1.00 91.19 92 GLU A C 1
ATOM 710 O O . GLU A 1 92 ? 6.888 7.217 -21.193 1.00 91.19 92 GLU A O 1
ATOM 715 N N . GLY A 1 93 ? 8.393 7.035 -22.852 1.00 89.31 93 GLY A N 1
ATOM 716 C CA . GLY A 1 93 ? 8.766 8.452 -22.835 1.00 89.31 93 GLY A CA 1
ATOM 717 C C . GLY A 1 93 ? 9.358 8.853 -21.480 1.00 89.31 93 GLY A C 1
ATOM 718 O O . GLY A 1 93 ? 10.334 8.261 -21.037 1.00 89.31 93 GLY A O 1
ATOM 719 N N . ASP A 1 94 ? 8.739 9.831 -20.813 1.00 87.38 94 ASP A N 1
ATOM 720 C CA . ASP A 1 94 ? 9.136 10.306 -19.475 1.00 87.38 94 ASP A CA 1
ATOM 721 C C . ASP A 1 94 ? 8.366 9.607 -18.328 1.00 87.38 94 ASP A C 1
ATOM 723 O O . ASP A 1 94 ? 8.356 10.080 -17.185 1.00 87.38 94 ASP A O 1
ATOM 727 N N . SER A 1 95 ? 7.642 8.521 -18.622 1.00 88.62 95 SER A N 1
ATOM 728 C CA . SER A 1 95 ? 6.853 7.777 -17.635 1.00 88.62 95 SER A CA 1
ATOM 729 C C . SER A 1 95 ? 7.519 6.454 -17.282 1.00 88.62 95 SER A C 1
ATOM 731 O O . SER A 1 95 ? 7.738 5.627 -18.157 1.00 88.62 95 SER A O 1
ATOM 733 N N . THR A 1 96 ? 7.740 6.234 -15.986 1.00 92.81 96 THR A N 1
ATOM 734 C CA . THR A 1 96 ? 8.188 4.955 -15.418 1.00 92.81 96 THR A CA 1
ATOM 735 C C . THR A 1 96 ? 7.126 4.446 -14.453 1.00 92.81 96 THR A C 1
ATOM 737 O O . THR A 1 96 ? 6.613 5.213 -13.629 1.00 92.81 96 THR A O 1
ATOM 740 N N . TRP A 1 97 ? 6.786 3.163 -14.541 1.00 95.88 97 TRP A N 1
ATOM 741 C CA . TRP A 1 97 ? 5.919 2.508 -13.566 1.00 95.88 97 TRP A CA 1
ATOM 742 C C . TRP A 1 97 ? 6.395 1.089 -13.289 1.00 95.88 97 TRP A C 1
ATOM 744 O O . TRP A 1 97 ? 6.935 0.408 -14.160 1.00 95.88 97 TRP A O 1
ATOM 754 N N . THR A 1 98 ? 6.165 0.641 -12.061 1.00 97.31 98 THR A N 1
ATOM 755 C CA . THR A 1 98 ? 6.525 -0.706 -11.620 1.00 97.31 98 THR A CA 1
ATOM 756 C C . THR A 1 98 ? 5.259 -1.474 -11.288 1.00 97.31 98 THR A C 1
ATOM 758 O O . THR A 1 98 ? 4.440 -1.024 -10.489 1.00 97.31 98 THR A O 1
ATOM 761 N N . VAL A 1 99 ? 5.083 -2.635 -11.908 1.00 97.75 99 VAL A N 1
ATOM 762 C CA . VAL A 1 99 ? 3.989 -3.565 -11.632 1.00 97.75 99 VAL A CA 1
ATOM 763 C C . VAL A 1 99 ? 4.528 -4.700 -10.782 1.00 97.75 99 VAL A C 1
ATOM 765 O O . VAL A 1 99 ? 5.527 -5.323 -11.124 1.00 97.75 99 VAL A O 1
ATOM 768 N N . LEU A 1 100 ? 3.842 -4.978 -9.682 1.00 98.12 100 LEU A N 1
ATOM 769 C CA . LEU A 1 100 ? 4.069 -6.131 -8.831 1.00 98.12 100 LEU A CA 1
ATOM 770 C C . LEU A 1 100 ? 2.818 -6.997 -8.856 1.00 98.12 100 LEU A C 1
ATOM 772 O O . LEU A 1 100 ? 1.703 -6.479 -8.755 1.00 98.12 100 LEU A O 1
ATOM 776 N N . GLN A 1 101 ? 3.001 -8.304 -8.969 1.00 96.88 101 GLN A N 1
ATOM 777 C CA . GLN A 1 101 ? 1.905 -9.265 -8.987 1.00 96.88 101 GLN A CA 1
ATOM 778 C C . GLN A 1 101 ? 2.315 -10.567 -8.305 1.00 96.88 101 GLN A C 1
ATOM 780 O O . GLN A 1 101 ? 3.496 -10.926 -8.258 1.00 96.88 101 GLN A O 1
ATOM 785 N N . SER A 1 102 ? 1.331 -11.269 -7.758 1.00 90.56 102 SER A N 1
ATOM 786 C CA . SER A 1 102 ? 1.532 -12.627 -7.268 1.00 90.56 102 SER A CA 1
ATOM 787 C C . SER A 1 102 ? 0.901 -13.611 -8.239 1.00 90.56 102 SER A C 1
ATOM 789 O O . SER A 1 102 ? -0.303 -13.572 -8.479 1.00 90.56 102 SER A O 1
ATOM 791 N N . ASP A 1 103 ? 1.735 -14.489 -8.788 1.00 81.44 103 ASP A N 1
ATOM 792 C CA . ASP A 1 103 ? 1.309 -15.531 -9.726 1.00 81.44 103 ASP A CA 1
ATOM 793 C C . ASP A 1 103 ? 1.030 -16.862 -8.995 1.00 81.44 103 ASP A C 1
ATOM 795 O O . ASP A 1 103 ? 0.495 -17.814 -9.570 1.00 81.44 103 ASP A O 1
ATOM 799 N N . SER A 1 104 ? 1.381 -16.944 -7.706 1.00 84.75 104 SER A N 1
ATOM 800 C CA . SER A 1 104 ? 1.128 -18.111 -6.863 1.00 84.75 104 SER A CA 1
ATOM 801 C C . SER A 1 104 ? -0.351 -18.233 -6.496 1.00 84.75 104 SER A C 1
ATOM 803 O O . SER A 1 104 ? -1.016 -17.257 -6.155 1.00 84.75 104 SER A O 1
ATOM 805 N N . ILE A 1 105 ? -0.872 -19.463 -6.465 1.00 84.75 105 ILE A N 1
ATOM 806 C CA . ILE A 1 105 ? -2.247 -19.728 -6.015 1.00 84.75 105 ILE A CA 1
ATOM 807 C C . ILE A 1 105 ? -2.402 -19.279 -4.556 1.00 84.75 105 ILE A C 1
ATOM 809 O O . ILE A 1 105 ? -1.776 -19.839 -3.658 1.00 84.75 105 ILE A O 1
ATOM 813 N N . GLY A 1 106 ? -3.259 -18.282 -4.327 1.00 83.62 106 GLY A N 1
ATOM 814 C CA . GLY A 1 106 ? -3.482 -17.688 -3.005 1.00 83.62 106 GLY A CA 1
ATOM 815 C C . GLY A 1 106 ? -2.360 -16.757 -2.531 1.00 83.62 106 GLY A C 1
ATOM 816 O O . GLY A 1 106 ? -2.416 -16.277 -1.398 1.00 83.62 106 GLY A O 1
ATOM 817 N N . GLY A 1 107 ? -1.354 -16.506 -3.371 1.00 91.44 107 GLY A N 1
ATOM 818 C CA . GLY A 1 107 ? -0.350 -15.485 -3.127 1.00 91.44 107 GLY A CA 1
ATOM 819 C C . GLY A 1 107 ? -0.918 -14.085 -3.367 1.00 91.44 107 GLY A C 1
ATOM 820 O O . GLY A 1 107 ? -1.910 -13.904 -4.073 1.00 91.44 107 GLY A O 1
ATOM 821 N N . ARG A 1 108 ? -0.316 -13.089 -2.714 1.00 97.12 108 ARG A N 1
ATOM 822 C CA . ARG A 1 108 ? -0.715 -11.680 -2.788 1.00 97.12 108 ARG A CA 1
ATOM 823 C C . ARG A 1 108 ? 0.522 -10.802 -2.748 1.00 97.12 108 ARG A C 1
ATOM 825 O O . ARG A 1 108 ? 1.476 -11.096 -2.024 1.00 97.12 108 ARG A O 1
ATOM 832 N N . VAL A 1 109 ? 0.470 -9.679 -3.449 1.00 98.38 109 VAL A N 1
ATOM 833 C CA . VAL A 1 109 ? 1.411 -8.583 -3.230 1.00 98.38 109 VAL A CA 1
ATOM 834 C C . VAL A 1 109 ? 1.206 -8.058 -1.815 1.00 98.38 109 VAL A C 1
ATOM 836 O O . VAL A 1 109 ? 0.073 -7.844 -1.386 1.00 98.38 109 VAL A O 1
ATOM 839 N N . THR A 1 110 ? 2.300 -7.853 -1.087 1.00 98.44 110 THR A N 1
ATOM 840 C CA . THR A 1 110 ? 2.282 -7.253 0.252 1.00 98.44 110 THR A CA 1
ATOM 841 C C . THR A 1 110 ? 3.009 -5.922 0.215 1.00 98.44 110 THR A C 1
ATOM 843 O O . THR A 1 110 ? 4.154 -5.858 -0.227 1.00 98.44 110 THR A O 1
ATOM 846 N N . VAL A 1 111 ? 2.372 -4.873 0.721 1.00 98.38 111 VAL A N 1
ATOM 847 C CA . VAL A 1 111 ? 2.926 -3.526 0.829 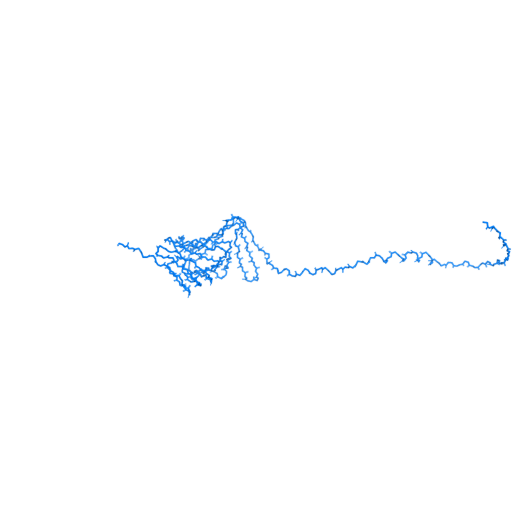1.00 98.38 111 VAL A CA 1
ATOM 848 C C . VAL A 1 111 ? 2.920 -3.107 2.292 1.00 98.38 111 VAL A C 1
ATOM 850 O O . VAL A 1 111 ? 1.865 -3.028 2.909 1.00 98.38 111 VAL A O 1
ATOM 853 N N . LEU A 1 112 ? 4.089 -2.830 2.850 1.00 97.81 112 LEU A N 1
ATOM 854 C CA . LEU A 1 112 ? 4.248 -2.231 4.170 1.00 97.81 112 LEU A CA 1
ATOM 855 C C . LEU A 1 112 ? 4.392 -0.724 3.992 1.00 97.81 112 LEU A C 1
ATOM 857 O O . LEU A 1 112 ? 5.324 -0.283 3.317 1.00 97.81 112 LEU A O 1
ATOM 861 N N . LEU A 1 113 ? 3.479 0.036 4.588 1.00 97.00 113 LEU A N 1
ATOM 862 C CA . LEU A 1 113 ? 3.563 1.488 4.699 1.00 97.00 113 LEU A CA 1
ATOM 863 C C . LEU A 1 113 ? 4.207 1.832 6.031 1.00 97.00 113 LEU A C 1
ATOM 865 O O . LEU A 1 113 ? 3.882 1.219 7.054 1.00 97.00 113 LEU A O 1
ATOM 869 N N . TYR A 1 114 ? 5.129 2.785 5.996 1.00 94.81 114 TYR A N 1
ATOM 870 C CA . TYR A 1 114 ? 5.837 3.271 7.170 1.00 94.81 114 TYR A CA 1
ATOM 871 C C . TYR A 1 114 ? 5.405 4.698 7.480 1.00 94.81 114 TYR A C 1
ATOM 873 O O . TYR A 1 114 ? 5.175 5.487 6.567 1.00 94.81 114 TYR A O 1
ATOM 881 N N . ASP A 1 115 ? 5.301 5.044 8.755 1.00 89.75 115 ASP A N 1
ATOM 882 C CA . ASP A 1 115 ? 5.071 6.412 9.207 1.00 89.75 115 ASP A CA 1
ATOM 883 C C . ASP A 1 115 ? 6.396 7.185 9.348 1.00 89.75 115 ASP A C 1
ATOM 885 O O . ASP A 1 115 ? 7.441 6.818 8.805 1.00 89.75 115 ASP A O 1
ATOM 889 N N . GLU A 1 116 ? 6.337 8.326 10.023 1.00 87.62 116 GLU A N 1
ATOM 890 C CA . GLU A 1 116 ? 7.481 9.207 10.213 1.00 87.62 116 GLU A CA 1
ATOM 891 C C . GLU A 1 116 ? 8.521 8.672 11.200 1.00 87.62 116 GLU A C 1
ATOM 893 O O . GLU A 1 116 ? 9.687 9.060 11.101 1.00 87.62 116 GLU A O 1
ATOM 898 N N . THR A 1 117 ? 8.117 7.791 12.125 1.00 86.56 117 THR A N 1
ATOM 899 C CA . THR A 1 117 ? 9.013 7.159 13.106 1.00 86.56 117 THR A CA 1
ATOM 900 C C . THR A 1 117 ? 9.704 5.926 12.529 1.00 86.56 117 THR A C 1
ATOM 902 O O . THR A 1 117 ? 10.663 5.427 13.119 1.00 86.56 117 THR A O 1
ATOM 905 N N . GLY A 1 118 ? 9.272 5.475 11.346 1.00 85.50 118 GLY A N 1
ATOM 906 C CA . GLY A 1 118 ? 9.751 4.256 10.702 1.00 85.50 118 GLY A CA 1
ATOM 907 C C . GLY A 1 118 ? 8.996 3.007 11.156 1.00 85.50 118 GLY A C 1
ATOM 908 O O . GLY A 1 118 ? 9.399 1.899 10.794 1.00 85.50 118 GLY A O 1
ATOM 909 N N . ASP A 1 119 ? 7.908 3.174 11.910 1.00 89.00 119 ASP A N 1
ATOM 910 C CA . ASP A 1 119 ? 7.010 2.090 12.286 1.00 89.00 119 ASP A CA 1
ATOM 911 C C . ASP A 1 119 ? 5.986 1.848 11.177 1.00 89.00 119 ASP A C 1
ATOM 913 O O . ASP A 1 119 ? 5.693 2.722 10.361 1.00 89.00 119 ASP A O 1
ATOM 917 N N . SER A 1 120 ? 5.441 0.632 11.100 1.00 90.56 120 SER A N 1
ATOM 918 C CA . SER A 1 120 ? 4.435 0.343 10.078 1.00 90.56 120 SER A CA 1
ATOM 919 C C . SER A 1 120 ? 3.094 0.986 10.448 1.00 90.56 120 SER A C 1
ATOM 921 O O . SER A 1 120 ? 2.498 0.634 11.472 1.00 90.56 120 SER A O 1
ATOM 923 N N . SER A 1 121 ? 2.608 1.901 9.602 1.00 92.81 121 SER A N 1
ATOM 924 C CA . SER A 1 121 ? 1.282 2.519 9.734 1.00 92.81 121 SER A CA 1
ATOM 925 C C . SER A 1 121 ? 0.183 1.549 9.303 1.00 92.81 121 SER A C 1
ATOM 927 O O . SER A 1 121 ? -0.814 1.373 10.009 1.00 92.81 121 SER A O 1
ATOM 929 N N . ALA A 1 122 ? 0.403 0.869 8.176 1.00 97.06 122 ALA A N 1
ATOM 930 C CA . ALA A 1 122 ? -0.499 -0.135 7.639 1.00 97.06 122 ALA A CA 1
ATOM 931 C C . ALA A 1 122 ? 0.216 -1.154 6.743 1.00 97.06 122 ALA A C 1
ATOM 933 O O . ALA A 1 122 ? 1.295 -0.915 6.198 1.00 97.06 122 ALA A O 1
ATOM 934 N N . THR A 1 123 ? -0.431 -2.302 6.554 1.00 98.31 123 THR A N 1
ATOM 935 C CA . THR A 1 123 ? -0.078 -3.297 5.538 1.00 98.31 123 THR A CA 1
ATOM 936 C C . THR A 1 123 ? -1.207 -3.415 4.521 1.00 98.31 123 THR A C 1
ATOM 938 O O . THR A 1 123 ? -2.351 -3.647 4.906 1.00 98.31 123 THR A O 1
ATOM 941 N N . VAL A 1 124 ? -0.890 -3.293 3.233 1.00 98.56 124 VAL A N 1
ATOM 942 C CA . VAL A 1 124 ? -1.824 -3.494 2.120 1.00 98.56 124 VAL A CA 1
ATOM 943 C C . VAL A 1 124 ? -1.518 -4.820 1.434 1.00 98.56 124 VAL A C 1
ATOM 945 O O . VAL A 1 124 ? -0.370 -5.112 1.105 1.00 98.56 124 VAL A O 1
ATOM 948 N N . PHE A 1 125 ? -2.555 -5.608 1.192 1.00 98.56 125 PHE A N 1
ATOM 949 C CA . PHE A 1 125 ? -2.521 -6.827 0.400 1.00 98.56 125 PHE A CA 1
ATOM 950 C C . PHE A 1 125 ? -3.387 -6.645 -0.841 1.00 98.56 125 PHE A C 1
ATOM 952 O O . PHE A 1 125 ? -4.468 -6.068 -0.739 1.00 98.56 125 PHE A O 1
ATOM 959 N N . ALA A 1 126 ? -2.932 -7.140 -1.988 1.00 98.31 126 ALA A N 1
ATOM 960 C CA . ALA A 1 126 ? -3.691 -7.123 -3.238 1.00 98.31 126 ALA A CA 1
ATOM 961 C C . ALA A 1 126 ? -3.166 -8.181 -4.214 1.00 98.31 126 ALA A C 1
ATOM 963 O O . ALA A 1 126 ? -2.072 -8.713 -4.021 1.00 98.31 126 ALA A O 1
ATOM 964 N N . ASP A 1 127 ? -3.908 -8.448 -5.283 1.00 97.12 127 ASP A N 1
ATOM 965 C CA . ASP A 1 127 ? -3.455 -9.355 -6.344 1.00 97.12 127 ASP A CA 1
ATOM 966 C C . ASP A 1 127 ? -2.389 -8.686 -7.225 1.00 97.12 127 ASP A C 1
ATOM 968 O O . ASP A 1 127 ? -1.388 -9.305 -7.598 1.00 97.12 127 ASP A O 1
ATOM 972 N N . ARG A 1 128 ? -2.574 -7.390 -7.510 1.00 97.69 128 ARG A N 1
ATOM 973 C CA . ARG A 1 128 ? -1.648 -6.569 -8.297 1.00 97.69 128 ARG A CA 1
ATOM 974 C C . ARG A 1 128 ? -1.473 -5.188 -7.681 1.00 97.69 128 ARG A C 1
ATOM 976 O O . ARG A 1 128 ? -2.447 -4.554 -7.278 1.00 97.69 128 ARG A O 1
ATOM 983 N N . VAL A 1 129 ? -0.244 -4.681 -7.687 1.00 98.50 129 VAL A N 1
ATOM 984 C CA . VAL A 1 129 ? 0.080 -3.297 -7.318 1.00 98.50 129 VAL A CA 1
ATOM 985 C C . VAL A 1 129 ? 0.837 -2.633 -8.460 1.00 98.50 129 VAL A C 1
ATOM 987 O O . VAL A 1 129 ? 1.757 -3.211 -9.023 1.00 98.50 129 VAL A O 1
ATOM 990 N N . THR A 1 130 ? 0.446 -1.418 -8.826 1.00 98.19 130 THR A N 1
ATOM 991 C CA . THR A 1 130 ? 1.164 -0.576 -9.789 1.00 98.19 130 THR A CA 1
ATOM 992 C C . THR A 1 130 ? 1.669 0.670 -9.081 1.00 98.19 130 THR A C 1
ATOM 994 O O . THR A 1 130 ? 0.877 1.479 -8.606 1.00 98.19 130 THR A O 1
ATOM 997 N N . LEU A 1 131 ? 2.984 0.823 -9.004 1.00 97.75 131 LEU A N 1
ATOM 998 C CA . LEU A 1 131 ? 3.659 1.985 -8.447 1.00 97.75 131 LEU A CA 1
ATOM 999 C C . LEU A 1 131 ? 3.957 2.994 -9.557 1.00 97.75 131 LEU A C 1
ATOM 1001 O O . LEU A 1 131 ? 4.561 2.646 -10.571 1.00 97.75 131 LEU A O 1
ATOM 1005 N N . LEU A 1 132 ? 3.547 4.246 -9.350 1.00 95.75 132 LEU A N 1
ATOM 1006 C CA . LEU A 1 132 ? 3.864 5.369 -10.229 1.00 95.75 132 LEU A CA 1
ATOM 1007 C C . LEU A 1 132 ? 4.837 6.303 -9.501 1.00 95.75 132 LEU A C 1
ATOM 1009 O O . LEU A 1 132 ? 4.413 7.233 -8.805 1.00 95.75 132 LEU A O 1
ATOM 1013 N N . ASP A 1 133 ? 6.138 6.052 -9.655 1.00 85.19 133 ASP A N 1
ATOM 1014 C CA . ASP A 1 133 ? 7.206 6.694 -8.870 1.00 85.19 133 ASP A CA 1
ATOM 1015 C C . ASP A 1 133 ? 7.194 8.222 -8.983 1.00 85.19 133 ASP A C 1
ATOM 1017 O O . ASP A 1 133 ? 7.236 8.946 -7.983 1.00 85.19 133 ASP A O 1
ATOM 1021 N N . ASN A 1 134 ? 7.049 8.732 -10.208 1.00 87.88 134 ASN A N 1
ATOM 1022 C CA . ASN A 1 134 ? 6.975 10.168 -10.487 1.00 87.88 134 ASN A CA 1
ATOM 1023 C C . ASN A 1 134 ? 5.722 10.832 -9.883 1.00 87.88 134 ASN A C 1
ATOM 1025 O O . ASN A 1 134 ? 5.740 12.020 -9.542 1.00 87.88 134 ASN A O 1
ATOM 1029 N N . ARG A 1 135 ? 4.636 10.071 -9.710 1.00 90.94 135 ARG A N 1
ATOM 1030 C CA . ARG A 1 135 ? 3.373 10.547 -9.131 1.00 90.94 135 ARG A CA 1
ATOM 1031 C C . ARG A 1 135 ? 3.265 10.307 -7.632 1.00 90.94 135 ARG A C 1
ATOM 1033 O O . ARG A 1 135 ? 2.314 10.820 -7.046 1.00 90.94 135 ARG A O 1
ATOM 1040 N N . LYS A 1 136 ? 4.229 9.611 -7.016 1.00 93.19 136 LYS A N 1
ATOM 1041 C CA . LYS A 1 136 ? 4.268 9.353 -5.568 1.00 93.19 136 LYS A CA 1
ATOM 1042 C C . LYS A 1 136 ? 2.965 8.712 -5.075 1.00 93.19 136 LYS A C 1
ATOM 1044 O O . LYS A 1 136 ? 2.307 9.203 -4.158 1.00 93.19 136 LYS A O 1
ATOM 1049 N N . ARG A 1 137 ? 2.543 7.660 -5.782 1.00 96.00 137 ARG A N 1
ATOM 1050 C CA . ARG A 1 137 ? 1.314 6.911 -5.503 1.00 96.00 137 ARG A CA 1
ATOM 1051 C C . ARG A 1 137 ? 1.421 5.473 -5.995 1.00 96.00 137 ARG A C 1
ATOM 1053 O O . ARG A 1 137 ? 2.127 5.219 -6.973 1.00 96.00 137 ARG A O 1
ATOM 1060 N N . PHE A 1 138 ? 0.651 4.570 -5.401 1.00 97.94 138 PHE A N 1
ATOM 1061 C CA . PHE A 1 138 ? 0.410 3.250 -5.983 1.00 97.94 138 PHE A CA 1
ATOM 1062 C C . PHE A 1 138 ? -1.082 2.950 -6.098 1.00 97.94 138 PHE A C 1
ATOM 1064 O O . PHE A 1 138 ? -1.908 3.490 -5.363 1.00 97.94 138 PHE A O 1
ATOM 1071 N N . GLU A 1 139 ? -1.404 2.059 -7.026 1.00 98.50 139 GLU A N 1
ATOM 1072 C CA . GLU A 1 139 ? -2.743 1.537 -7.272 1.00 98.50 139 GLU A CA 1
ATOM 1073 C C . GLU A 1 139 ? -2.734 0.035 -6.978 1.00 98.50 139 GLU A C 1
ATOM 1075 O O . GLU A 1 139 ? -1.970 -0.716 -7.580 1.00 98.50 139 GLU A O 1
ATOM 1080 N N . ALA A 1 140 ? -3.554 -0.394 -6.025 1.00 98.62 140 ALA A N 1
ATOM 1081 C CA . ALA A 1 140 ? -3.745 -1.781 -5.627 1.00 98.62 140 ALA A CA 1
ATOM 1082 C C . ALA A 1 140 ? -5.081 -2.288 -6.182 1.00 98.62 140 ALA A C 1
ATOM 1084 O O . ALA A 1 140 ? -6.120 -1.648 -5.989 1.00 98.62 140 ALA A O 1
ATOM 1085 N N . ILE A 1 141 ? -5.049 -3.421 -6.882 1.00 98.12 141 ILE A N 1
ATOM 1086 C CA . ILE A 1 141 ? -6.182 -3.979 -7.626 1.00 98.12 141 ILE A CA 1
ATOM 1087 C C . ILE A 1 141 ? -6.365 -5.454 -7.276 1.00 98.12 141 ILE A C 1
ATOM 1089 O O . ILE A 1 141 ? -5.393 -6.211 -7.266 1.00 98.12 141 ILE A O 1
ATOM 1093 N N . GLY A 1 142 ? -7.626 -5.844 -7.082 1.00 97.00 142 GLY A N 1
ATOM 1094 C CA . GLY A 1 142 ? -8.047 -7.222 -6.849 1.00 97.00 142 GLY A CA 1
ATOM 1095 C C . GLY A 1 142 ? -7.828 -7.651 -5.404 1.00 97.00 142 GLY A C 1
ATOM 1096 O O . GLY A 1 142 ? -6.721 -7.531 -4.873 1.00 97.00 142 GLY A O 1
ATOM 1097 N N . ASN A 1 143 ? -8.907 -8.119 -4.765 1.00 96.69 143 ASN A N 1
ATOM 1098 C CA . ASN A 1 143 ? -8.903 -8.621 -3.391 1.00 96.69 143 ASN A CA 1
ATOM 1099 C C . ASN A 1 143 ? -8.107 -7.713 -2.433 1.00 96.69 143 ASN A C 1
ATOM 1101 O O . ASN A 1 143 ? -7.255 -8.198 -1.685 1.00 96.69 143 ASN A O 1
ATOM 1105 N N . VAL A 1 144 ? -8.340 -6.399 -2.461 1.00 98.50 144 VAL A N 1
ATOM 1106 C CA . VAL A 1 144 ? -7.568 -5.465 -1.639 1.00 98.50 144 VAL A CA 1
ATOM 1107 C C . VAL A 1 144 ? -7.968 -5.608 -0.177 1.00 98.50 144 VAL A C 1
ATOM 1109 O O . VAL A 1 144 ? -9.151 -5.578 0.168 1.00 98.50 144 VAL A O 1
ATOM 1112 N N . GLU A 1 145 ? -6.970 -5.717 0.690 1.00 98.62 145 GLU A N 1
ATOM 1113 C CA . GLU A 1 145 ? -7.121 -5.713 2.139 1.00 98.62 145 GLU A CA 1
ATOM 1114 C C . GLU A 1 145 ? -6.069 -4.796 2.761 1.00 98.62 145 GLU A C 1
ATOM 1116 O O . GLU A 1 145 ? -4.875 -4.996 2.561 1.00 98.62 145 GLU A O 1
ATOM 1121 N N . VAL A 1 146 ? -6.498 -3.810 3.540 1.00 98.50 146 VAL A N 1
ATOM 1122 C CA . VAL A 1 146 ? -5.608 -2.979 4.357 1.00 98.50 146 VAL A CA 1
ATOM 1123 C C . VAL A 1 146 ? -5.788 -3.382 5.808 1.00 98.50 146 VAL A C 1
ATOM 1125 O O . VAL A 1 146 ? -6.919 -3.513 6.273 1.00 98.50 146 VAL A O 1
ATOM 1128 N N . ARG A 1 147 ? -4.681 -3.555 6.526 1.00 98.19 147 ARG A N 1
ATOM 1129 C CA . ARG A 1 147 ? -4.649 -3.741 7.978 1.00 98.19 147 ARG A CA 1
ATOM 1130 C C . ARG A 1 147 ? -3.831 -2.622 8.600 1.00 98.19 147 ARG A C 1
ATOM 1132 O O . ARG A 1 147 ? -2.648 -2.499 8.290 1.00 98.19 147 ARG A O 1
ATOM 1139 N N . ALA A 1 148 ? -4.458 -1.836 9.462 1.00 97.06 148 ALA A N 1
ATOM 1140 C CA . ALA A 1 148 ? -3.821 -0.770 10.224 1.00 97.06 148 ALA A CA 1
ATOM 1141 C C . ALA A 1 148 ? -3.747 -1.148 11.714 1.00 97.06 148 ALA A C 1
ATOM 1143 O O . ALA A 1 148 ? -4.270 -2.180 12.144 1.00 97.06 148 ALA A O 1
ATOM 1144 N N . GLN A 1 149 ? -3.072 -0.321 12.511 1.00 93.06 149 GLN A N 1
ATOM 1145 C CA . GLN A 1 149 ? -2.973 -0.526 13.958 1.00 93.06 149 GLN A CA 1
ATOM 1146 C C . GLN A 1 149 ? -4.353 -0.459 14.643 1.00 93.06 149 GLN A C 1
ATOM 1148 O O . GLN A 1 149 ? -5.276 0.193 14.156 1.00 93.06 149 GLN A O 1
ATOM 1153 N N . GLY A 1 150 ? -4.486 -1.118 15.799 1.00 93.06 150 GLY A N 1
ATOM 1154 C CA . GLY A 1 150 ? -5.715 -1.088 16.601 1.00 93.06 150 GLY A CA 1
ATOM 1155 C C . GLY A 1 150 ? -6.871 -1.901 16.015 1.00 93.06 150 GLY A C 1
ATOM 1156 O O . GLY A 1 150 ? -8.006 -1.451 16.074 1.00 93.06 150 GLY A O 1
ATOM 1157 N N . ASP A 1 151 ? -6.589 -3.070 15.429 1.00 94.56 151 ASP A N 1
ATOM 1158 C CA . ASP A 1 151 ? -7.587 -3.990 14.851 1.00 94.56 151 ASP A CA 1
ATOM 1159 C C . ASP A 1 151 ? -8.484 -3.354 13.773 1.00 94.56 151 ASP A C 1
ATOM 1161 O O . ASP A 1 151 ? -9.656 -3.706 13.608 1.00 94.56 151 ASP A O 1
ATOM 1165 N N . LYS A 1 152 ? -7.913 -2.417 13.009 1.00 97.19 152 LYS A N 1
ATOM 1166 C CA . LYS A 1 152 ? -8.594 -1.727 11.914 1.00 97.19 152 LYS A CA 1
ATOM 1167 C C . LYS A 1 152 ? -8.279 -2.366 10.577 1.00 97.19 152 LYS A C 1
ATOM 1169 O O . LYS A 1 152 ? -7.121 -2.642 10.256 1.00 97.19 152 LYS A O 1
ATOM 1174 N N . ALA A 1 153 ? -9.317 -2.578 9.781 1.00 98.12 153 ALA A N 1
ATOM 1175 C CA . ALA A 1 153 ? -9.190 -3.205 8.481 1.00 98.12 153 ALA A CA 1
ATOM 1176 C C . ALA A 1 153 ? -10.164 -2.637 7.450 1.00 98.12 153 ALA A C 1
ATOM 1178 O O . ALA A 1 153 ? -11.285 -2.238 7.769 1.00 98.12 153 ALA A O 1
ATOM 1179 N N . LEU A 1 154 ? -9.730 -2.650 6.194 1.00 97.88 154 LEU A N 1
ATOM 1180 C CA . LEU A 1 154 ? -10.484 -2.191 5.034 1.00 97.88 154 LEU A CA 1
ATOM 1181 C C . LEU A 1 154 ? -10.398 -3.234 3.923 1.00 97.88 154 LEU A C 1
ATOM 1183 O O . LEU A 1 154 ? -9.329 -3.781 3.671 1.00 97.88 154 LEU A O 1
ATOM 1187 N N . TRP A 1 155 ? -11.508 -3.467 3.221 1.00 98.56 155 TRP A N 1
ATOM 1188 C CA . TRP A 1 155 ? -11.574 -4.337 2.044 1.00 98.56 155 TRP A CA 1
ATOM 1189 C C . TRP A 1 155 ? -12.201 -3.616 0.854 1.00 98.56 155 TRP A C 1
ATOM 1191 O O . TRP A 1 155 ? -13.237 -2.964 1.010 1.00 98.56 155 TRP A O 1
ATOM 1201 N N . SER A 1 156 ? -11.607 -3.762 -0.332 1.00 98.50 156 SER A N 1
ATOM 1202 C CA . SER A 1 156 ? -12.121 -3.215 -1.596 1.00 98.50 156 SER A CA 1
ATOM 1203 C C . SER A 1 156 ? -11.577 -3.996 -2.803 1.00 98.50 156 SER A C 1
ATOM 1205 O O . SER A 1 156 ? -10.713 -4.853 -2.661 1.00 98.50 156 SER A O 1
ATOM 1207 N N . GLU A 1 157 ? -12.057 -3.681 -4.004 1.00 98.31 157 GLU A N 1
ATOM 1208 C CA . GLU A 1 157 ? -11.494 -4.195 -5.264 1.00 98.31 157 GLU A CA 1
ATOM 1209 C C . GLU A 1 157 ? -10.408 -3.281 -5.843 1.00 98.31 157 GLU A C 1
ATOM 1211 O O . GLU A 1 157 ? -9.575 -3.720 -6.634 1.00 98.31 157 GLU A O 1
ATOM 1216 N N . HIS A 1 158 ? -10.418 -1.998 -5.472 1.00 98.50 158 HIS A N 1
ATOM 1217 C CA . HIS A 1 158 ? -9.480 -1.004 -5.980 1.00 98.50 158 HIS A CA 1
ATOM 1218 C C . HIS A 1 158 ? -9.200 0.036 -4.902 1.00 98.50 158 HIS A C 1
ATOM 1220 O O . HIS A 1 158 ? -10.113 0.701 -4.404 1.00 98.50 158 HIS A O 1
ATOM 1226 N N . LEU A 1 159 ? -7.921 0.201 -4.590 1.00 98.62 159 LEU A N 1
ATOM 1227 C CA . LEU A 1 159 ? -7.411 1.221 -3.693 1.00 98.62 159 LEU A CA 1
ATOM 1228 C C . LEU A 1 159 ? -6.276 1.995 -4.357 1.00 98.62 159 LEU A C 1
ATOM 1230 O O . LEU A 1 159 ? -5.403 1.413 -4.993 1.00 98.62 159 LEU A O 1
ATOM 1234 N N . VAL A 1 160 ? -6.266 3.307 -4.163 1.00 98.50 160 VAL A N 1
ATOM 1235 C CA . VAL A 1 160 ? -5.161 4.186 -4.534 1.00 98.50 160 VAL A CA 1
ATOM 1236 C C . VAL A 1 160 ? -4.602 4.794 -3.263 1.00 98.50 160 VAL A C 1
ATOM 1238 O O . VAL A 1 160 ? -5.351 5.361 -2.468 1.00 98.50 160 VAL A O 1
ATOM 1241 N N . TRP A 1 161 ? -3.294 4.690 -3.082 1.00 98.00 161 TRP A N 1
ATOM 1242 C CA . TRP A 1 161 ? -2.588 5.352 -1.996 1.00 98.00 161 TRP A CA 1
ATOM 1243 C C . TRP A 1 161 ? -1.768 6.520 -2.529 1.00 98.00 161 TRP A C 1
ATOM 1245 O O . TRP A 1 161 ? -1.043 6.362 -3.512 1.00 98.00 161 TRP A O 1
ATOM 1255 N N . PHE A 1 162 ? -1.863 7.669 -1.867 1.00 96.50 162 PHE A N 1
ATOM 1256 C CA . PHE A 1 162 ? -1.152 8.897 -2.209 1.00 96.50 162 PHE A CA 1
ATOM 1257 C C . PHE A 1 162 ? -0.125 9.224 -1.124 1.00 96.50 162 PHE A C 1
ATOM 1259 O O . PHE A 1 162 ? -0.497 9.626 -0.026 1.00 96.50 162 PHE A O 1
ATOM 1266 N N . GLU A 1 163 ? 1.167 9.123 -1.448 1.00 93.19 163 GLU A N 1
ATOM 1267 C CA . GLU A 1 163 ? 2.269 9.294 -0.486 1.00 93.19 163 GLU A CA 1
ATOM 1268 C C . GLU A 1 163 ? 2.290 10.690 0.136 1.00 93.19 163 GLU A C 1
ATOM 1270 O O . GLU A 1 163 ? 2.451 10.836 1.343 1.00 93.19 163 GLU A O 1
ATOM 1275 N N . ARG A 1 164 ? 2.095 11.728 -0.688 1.00 91.06 164 ARG A N 1
ATOM 1276 C CA . ARG A 1 164 ? 2.142 13.130 -0.238 1.00 91.06 164 ARG A CA 1
ATOM 1277 C C . ARG A 1 164 ? 0.975 13.511 0.667 1.00 91.06 164 ARG A C 1
ATOM 1279 O O . ARG A 1 164 ? 1.116 14.405 1.490 1.00 91.06 164 ARG A O 1
ATOM 1286 N N . GLU A 1 165 ? -0.177 12.887 0.449 1.00 94.12 165 GLU A N 1
ATOM 1287 C CA . GLU A 1 165 ? -1.409 13.147 1.200 1.00 94.12 165 GLU A CA 1
ATOM 1288 C C . GLU A 1 165 ? -1.547 12.191 2.392 1.00 94.12 165 GLU A C 1
ATOM 1290 O O . GLU A 1 165 ? -2.441 12.386 3.205 1.00 94.12 165 GLU A O 1
ATOM 1295 N N . GLN A 1 166 ? -0.695 11.159 2.476 1.00 93.44 166 GLN A N 1
ATOM 1296 C CA . GLN A 1 166 ? -0.819 10.044 3.419 1.00 93.44 166 GLN A CA 1
ATOM 1297 C C . GLN A 1 166 ? -2.248 9.480 3.453 1.00 93.44 166 GLN A C 1
ATOM 1299 O O . GLN A 1 166 ? -2.814 9.197 4.510 1.00 93.44 166 GLN A O 1
ATOM 1304 N N . ALA A 1 167 ? -2.843 9.346 2.263 1.00 95.94 167 ALA A N 1
ATOM 1305 C CA . ALA A 1 167 ? -4.266 9.086 2.096 1.00 95.94 167 ALA A CA 1
ATOM 1306 C C . ALA A 1 167 ? -4.535 7.847 1.239 1.00 95.94 167 ALA A C 1
ATOM 1308 O O . ALA A 1 167 ? -3.897 7.612 0.208 1.00 95.94 167 ALA A O 1
ATOM 1309 N N . LEU A 1 168 ? -5.543 7.086 1.651 1.00 97.75 168 LEU A N 1
ATOM 1310 C CA . LEU A 1 168 ? -6.125 5.954 0.951 1.00 97.75 168 LEU A CA 1
ATOM 1311 C C . LEU A 1 168 ? -7.453 6.389 0.327 1.00 97.75 168 LEU A C 1
ATOM 1313 O O . LEU A 1 168 ? -8.330 6.936 0.996 1.00 97.75 168 LEU A O 1
ATOM 1317 N N . ARG A 1 169 ? -7.635 6.110 -0.963 1.00 97.94 169 ARG A N 1
ATOM 1318 C CA . ARG A 1 169 ? -8.897 6.351 -1.668 1.00 97.94 169 ARG A CA 1
ATOM 1319 C C . ARG A 1 169 ? -9.363 5.091 -2.373 1.00 97.94 169 ARG A C 1
ATOM 1321 O O . ARG A 1 169 ? -8.585 4.442 -3.066 1.00 97.94 169 ARG A O 1
ATOM 1328 N N . THR A 1 170 ? -10.648 4.773 -2.260 1.00 97.56 170 THR A N 1
ATOM 1329 C CA . THR A 1 170 ? -11.252 3.655 -3.000 1.00 97.56 170 THR A CA 1
ATOM 1330 C C . THR A 1 170 ? -12.404 4.192 -3.839 1.00 97.56 170 THR A C 1
ATOM 1332 O O . THR A 1 170 ? -13.403 4.609 -3.259 1.00 97.56 170 THR A O 1
ATOM 1335 N N . PRO A 1 171 ? -12.343 4.200 -5.182 1.00 93.88 171 PRO A N 1
ATOM 1336 C CA . PRO A 1 171 ? -13.433 4.756 -5.989 1.00 93.88 171 PRO A CA 1
ATOM 1337 C C . PRO A 1 171 ? -14.730 3.933 -5.887 1.00 93.88 171 PRO A C 1
ATOM 1339 O O . PRO A 1 171 ? -15.820 4.487 -6.036 1.00 93.88 171 PRO A O 1
ATOM 1342 N N . GLY A 1 172 ? -14.613 2.627 -5.628 1.00 94.25 172 GLY A N 1
ATOM 1343 C CA . GLY A 1 172 ? -15.718 1.668 -5.623 1.00 94.25 172 GLY A CA 1
ATOM 1344 C C . GLY A 1 172 ? -16.262 1.320 -4.238 1.00 94.25 172 GLY A C 1
ATOM 1345 O O . GLY A 1 172 ? -16.182 2.113 -3.299 1.00 94.25 172 GLY A O 1
ATOM 1346 N N . PHE A 1 173 ? -16.850 0.122 -4.152 1.00 95.81 173 PHE A N 1
ATOM 1347 C CA . PHE A 1 173 ? -17.365 -0.450 -2.910 1.00 95.81 173 PHE A CA 1
ATOM 1348 C C . PHE A 1 173 ? -16.239 -0.690 -1.905 1.00 95.81 173 PHE A C 1
ATOM 1350 O O . PHE A 1 173 ? -15.131 -1.091 -2.274 1.00 95.81 173 PHE A O 1
ATOM 1357 N N . VAL A 1 174 ? -16.546 -0.482 -0.633 1.00 97.19 174 VAL A N 1
ATOM 1358 C CA . VAL A 1 174 ? -15.610 -0.679 0.464 1.00 97.19 174 VAL A CA 1
ATOM 1359 C C . VAL A 1 174 ? -16.335 -1.186 1.701 1.00 97.19 174 VAL A C 1
ATOM 1361 O O . VAL A 1 174 ? -17.479 -0.814 1.979 1.00 97.19 174 VAL A O 1
ATOM 1364 N N . ARG A 1 175 ? -15.642 -2.022 2.467 1.00 96.56 175 ARG A N 1
ATOM 1365 C CA . ARG A 1 175 ? -16.027 -2.415 3.820 1.00 96.56 175 ARG A CA 1
ATOM 1366 C C . ARG A 1 175 ? -14.907 -2.036 4.773 1.00 96.56 175 ARG A C 1
ATOM 1368 O O . ARG A 1 175 ? -13.751 -2.308 4.472 1.00 96.56 175 ARG A O 1
ATOM 1375 N N . ILE A 1 176 ? -15.258 -1.468 5.915 1.00 95.62 176 ILE A N 1
ATOM 1376 C CA . ILE A 1 176 ? -14.341 -1.078 6.981 1.00 95.62 176 ILE A CA 1
ATOM 1377 C C . ILE A 1 176 ? -14.795 -1.748 8.273 1.00 95.62 176 ILE A C 1
ATOM 1379 O O . ILE A 1 176 ? -15.990 -1.823 8.566 1.00 95.62 176 ILE A O 1
ATOM 1383 N N . SER A 1 177 ? -13.830 -2.256 9.027 1.00 95.19 177 SER A N 1
ATOM 1384 C CA . SER A 1 177 ? -14.017 -2.747 10.384 1.00 95.19 177 SER A CA 1
ATOM 1385 C C . SER A 1 177 ? -13.044 -2.016 11.292 1.00 95.19 177 SER A C 1
ATOM 1387 O O . SER A 1 177 ? -11.844 -2.003 11.026 1.00 95.19 177 SER A O 1
ATOM 1389 N N . THR A 1 178 ? -13.563 -1.448 12.369 1.00 94.12 178 THR A N 1
ATOM 1390 C CA . THR A 1 178 ? -12.789 -0.894 13.481 1.00 94.12 178 THR A CA 1
ATOM 1391 C C . THR A 1 178 ? -13.205 -1.611 14.773 1.00 94.12 178 THR A C 1
ATOM 1393 O O . THR A 1 178 ? -14.137 -2.425 14.747 1.00 94.12 178 THR A O 1
ATOM 1396 N N . PRO A 1 179 ? -12.548 -1.352 15.917 1.00 92.75 179 PRO A N 1
ATOM 1397 C CA . PRO A 1 179 ? -12.973 -1.918 17.197 1.00 92.75 179 PRO A CA 1
ATOM 1398 C C . PRO A 1 179 ? -14.407 -1.573 17.608 1.00 92.75 179 PRO A C 1
ATOM 1400 O O . PRO A 1 179 ? -15.006 -2.337 18.373 1.00 92.75 179 PRO A O 1
ATOM 1403 N N . ASP A 1 180 ? -14.939 -0.449 17.127 1.00 88.31 180 ASP A N 1
ATOM 1404 C CA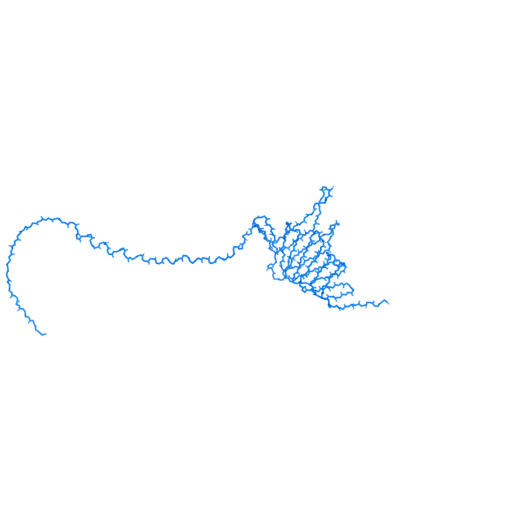 . ASP A 1 180 ? -16.211 0.126 17.579 1.00 88.31 180 ASP A CA 1
ATOM 1405 C C . ASP A 1 180 ? -17.347 -0.083 16.567 1.00 88.31 180 ASP A C 1
ATOM 1407 O O . ASP A 1 180 ? -18.528 -0.127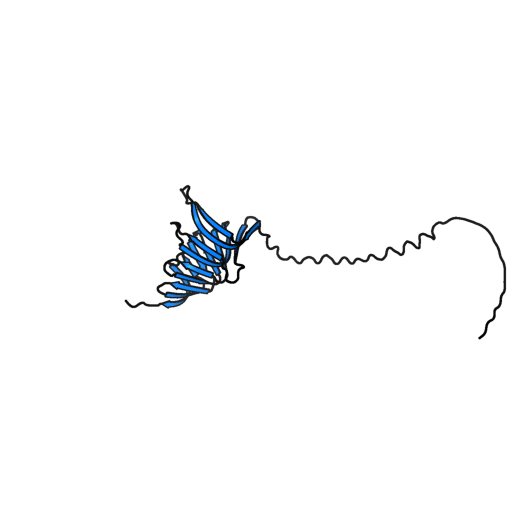 16.927 1.00 88.31 180 ASP A O 1
ATOM 1411 N N . GLU A 1 181 ? -17.015 -0.264 15.287 1.00 88.19 181 GLU A N 1
ATOM 1412 C CA . GLU A 1 181 ? -18.021 -0.333 14.234 1.00 88.19 181 GLU A CA 1
ATOM 1413 C C . GLU A 1 181 ? -17.620 -1.169 13.018 1.00 88.19 181 GLU A C 1
ATOM 1415 O O . GLU A 1 181 ? -16.451 -1.426 12.724 1.00 88.19 181 GLU A O 1
ATOM 1420 N N . GLN A 1 182 ? -18.650 -1.583 12.278 1.00 93.12 182 GLN A N 1
ATOM 1421 C CA . GLN A 1 182 ? -18.509 -2.142 10.941 1.00 93.12 182 GLN A CA 1
ATOM 1422 C C . GLN A 1 182 ? -19.368 -1.343 9.970 1.00 93.12 182 GLN A C 1
ATOM 1424 O O . GLN A 1 182 ? -20.596 -1.254 10.104 1.00 93.12 182 GLN A O 1
ATOM 1429 N N . VAL A 1 183 ? -18.708 -0.779 8.966 1.00 92.25 183 VAL A N 1
ATOM 1430 C CA . VAL A 1 183 ? -19.313 0.145 8.013 1.00 92.25 183 VAL A CA 1
ATOM 1431 C C . VAL A 1 183 ? -19.011 -0.315 6.596 1.00 92.25 183 VAL A C 1
ATOM 1433 O O . VAL A 1 183 ? -17.953 -0.863 6.299 1.00 92.25 183 VAL A O 1
ATOM 1436 N N . GLN A 1 184 ? -19.965 -0.120 5.696 1.00 94.19 184 GLN A N 1
ATOM 1437 C CA . GLN A 1 184 ? -19.799 -0.388 4.275 1.00 94.19 184 GLN A CA 1
ATOM 1438 C C . GLN A 1 184 ? -20.343 0.779 3.458 1.00 94.19 184 GLN A C 1
ATOM 1440 O O . GLN A 1 184 ? -21.248 1.503 3.881 1.00 94.19 184 GLN A O 1
ATOM 1445 N N . GLY A 1 185 ? -19.802 0.964 2.265 1.00 93.75 185 GLY A N 1
ATOM 1446 C CA . GLY A 1 185 ? -20.231 2.051 1.408 1.00 93.75 185 GLY A CA 1
ATOM 1447 C C . GLY A 1 185 ? -19.495 2.099 0.087 1.00 93.75 185 GLY A C 1
ATOM 1448 O O . GLY A 1 185 ? -18.978 1.092 -0.389 1.00 93.75 185 GLY A O 1
ATOM 1449 N N . TYR A 1 186 ? -19.469 3.287 -0.502 1.00 95.06 186 TYR A N 1
ATOM 1450 C CA . TYR A 1 186 ? -18.794 3.564 -1.764 1.00 95.06 186 TYR A CA 1
ATOM 1451 C C . TYR A 1 186 ? -17.980 4.844 -1.663 1.00 95.06 186 TYR A C 1
ATOM 1453 O O . TYR A 1 186 ? -18.370 5.769 -0.941 1.00 95.06 186 TYR A O 1
ATOM 1461 N N . SER A 1 187 ? -16.914 4.908 -2.462 1.00 94.62 187 SER A N 1
ATOM 1462 C CA . SER A 1 187 ? -16.068 6.094 -2.603 1.00 94.62 187 SER A CA 1
ATOM 1463 C C . SER A 1 187 ? -15.489 6.548 -1.259 1.00 94.62 187 SER A C 1
ATOM 1465 O O . SER A 1 187 ? -15.967 7.521 -0.675 1.00 94.62 187 SER A O 1
ATOM 1467 N N . LEU A 1 188 ? -14.489 5.810 -0.772 1.00 95.88 188 LEU A N 1
ATOM 1468 C CA . LEU A 1 188 ? -13.768 6.132 0.456 1.00 95.88 188 LEU A CA 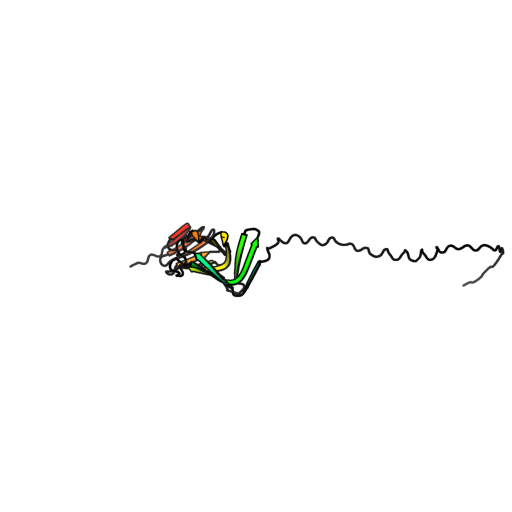1
ATOM 1469 C C . LEU A 1 188 ? -12.690 7.177 0.212 1.00 95.88 188 LEU A C 1
ATOM 1471 O O . LEU A 1 188 ? -11.965 7.104 -0.784 1.00 95.88 188 LEU A O 1
ATOM 1475 N N . GLU A 1 189 ? -12.514 8.031 1.206 1.00 97.00 189 GLU A N 1
ATOM 1476 C CA . GLU A 1 189 ? -11.274 8.742 1.486 1.00 97.00 189 GLU A CA 1
ATOM 1477 C C . GLU A 1 189 ? -10.914 8.546 2.963 1.00 97.00 189 GLU A C 1
ATOM 1479 O O . GLU A 1 189 ? -11.775 8.718 3.823 1.00 97.00 189 GLU A O 1
ATOM 1484 N N . ALA A 1 190 ? -9.687 8.122 3.251 1.00 96.50 190 ALA A N 1
ATOM 1485 C CA . ALA A 1 190 ? -9.201 7.837 4.600 1.00 96.50 190 ALA A CA 1
ATOM 1486 C C . ALA A 1 190 ? -7.712 8.168 4.718 1.00 96.50 190 ALA A C 1
ATOM 1488 O O . ALA A 1 190 ? -7.013 8.199 3.705 1.00 96.50 190 ALA A O 1
ATOM 1489 N N . ASP A 1 191 ? -7.210 8.364 5.932 1.00 95.81 191 ASP A N 1
ATOM 1490 C CA . ASP A 1 191 ? -5.766 8.377 6.181 1.00 95.81 191 ASP A CA 1
ATOM 1491 C C . ASP A 1 191 ? -5.178 6.946 6.200 1.00 95.81 191 ASP A C 1
ATOM 1493 O O . ASP A 1 191 ? -5.901 5.948 6.279 1.00 95.81 191 ASP A O 1
ATOM 1497 N N . GLU A 1 192 ? -3.849 6.827 6.127 1.00 93.38 192 GLU A N 1
ATOM 1498 C CA . GLU A 1 192 ? -3.126 5.541 6.145 1.00 93.38 192 GLU A CA 1
ATOM 1499 C C . GLU A 1 192 ? -3.400 4.660 7.374 1.00 93.38 192 GLU A C 1
ATOM 1501 O O . GLU A 1 192 ? -3.342 3.434 7.273 1.00 93.38 192 GLU A O 1
ATOM 1506 N N . ARG A 1 193 ? -3.673 5.263 8.534 1.00 94.06 193 ARG A N 1
ATOM 1507 C CA . ARG A 1 193 ? -3.899 4.571 9.810 1.00 94.06 193 ARG A CA 1
ATOM 1508 C C . ARG A 1 193 ? -5.369 4.206 10.009 1.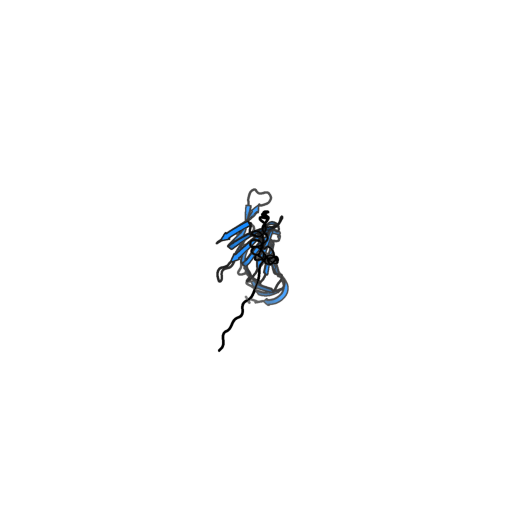00 94.06 193 ARG A C 1
ATOM 1510 O O . ARG A 1 193 ? -5.697 3.536 10.993 1.00 94.06 193 ARG A O 1
ATOM 1517 N N . LEU A 1 194 ? -6.247 4.609 9.084 1.00 94.75 194 LEU A N 1
ATOM 1518 C CA . LEU A 1 194 ? -7.699 4.470 9.193 1.00 94.75 194 LEU A CA 1
ATOM 1519 C C . LEU A 1 194 ? -8.219 5.074 10.512 1.00 94.75 194 LEU A C 1
ATOM 1521 O O . LEU A 1 194 ? -9.103 4.502 11.150 1.00 94.75 194 LEU A O 1
ATOM 1525 N N . ASP A 1 195 ? -7.593 6.143 11.010 1.00 92.62 195 ASP A N 1
ATOM 1526 C CA . ASP A 1 195 ? -8.054 6.873 12.201 1.00 92.62 195 ASP A CA 1
ATOM 1527 C C . ASP A 1 195 ? -9.284 7.729 11.847 1.00 92.62 195 ASP A C 1
ATOM 1529 O O . ASP A 1 195 ? -10.254 7.783 12.602 1.00 92.62 195 ASP A O 1
ATOM 1533 N N . GLU A 1 196 ? -9.281 8.306 10.650 1.00 92.62 196 GLU A N 1
ATOM 1534 C CA . GLU A 1 196 ? -10.322 9.140 10.077 1.00 92.62 196 GLU A CA 1
ATOM 1535 C C . GLU A 1 196 ? -10.679 8.654 8.667 1.00 92.62 196 GLU A C 1
ATOM 1537 O O . GLU A 1 196 ? -9.824 8.333 7.836 1.00 92.62 196 GLU A O 1
ATOM 1542 N N . TYR A 1 197 ? -11.977 8.607 8.366 1.00 94.31 197 TYR A N 1
ATOM 1543 C CA . TYR A 1 197 ? -12.441 8.253 7.032 1.00 94.31 197 TYR A CA 1
ATOM 1544 C C . TYR A 1 197 ? -13.800 8.868 6.692 1.00 94.31 197 TYR A C 1
ATOM 1546 O O . TYR A 1 197 ? -14.631 9.144 7.555 1.00 94.31 197 TYR A O 1
ATOM 1554 N N . THR A 1 198 ? -14.038 9.069 5.398 1.00 92.19 198 THR A N 1
ATOM 1555 C CA . THR A 1 198 ? -15.291 9.583 4.839 1.00 92.19 198 THR A CA 1
ATOM 1556 C C . THR A 1 198 ? -15.799 8.665 3.731 1.00 92.19 198 THR A C 1
ATOM 1558 O O . THR A 1 198 ? -15.052 8.258 2.843 1.00 92.19 198 THR A O 1
ATOM 1561 N N . LEU A 1 199 ? -17.104 8.378 3.755 1.00 91.75 199 LEU A N 1
ATOM 1562 C CA . LEU A 1 199 ? -17.826 7.601 2.743 1.00 91.75 199 LEU A CA 1
ATOM 1563 C C . LEU A 1 199 ? -18.922 8.459 2.109 1.00 91.75 199 LEU A C 1
ATOM 1565 O O . LEU A 1 199 ? -19.700 9.090 2.822 1.00 91.75 199 LEU A O 1
ATOM 1569 N N . ARG A 1 200 ? -19.063 8.438 0.776 1.00 82.88 200 ARG A N 1
ATOM 1570 C CA . ARG A 1 200 ? -20.164 9.172 0.113 1.00 82.88 200 ARG A CA 1
ATOM 1571 C C . ARG A 1 200 ? -21.528 8.499 0.253 1.00 82.88 200 ARG A C 1
ATOM 1573 O O . ARG A 1 200 ? -22.550 9.178 0.232 1.00 82.88 200 ARG A O 1
ATOM 1580 N N . SER A 1 201 ? -21.578 7.172 0.326 1.00 77.31 201 SER A N 1
ATOM 1581 C CA . SER A 1 201 ? -22.835 6.415 0.430 1.00 77.31 201 SER A CA 1
ATOM 1582 C C . SER A 1 201 ? -22.682 5.325 1.475 1.00 77.31 201 SER A C 1
ATOM 1584 O O . SER A 1 201 ? -22.159 4.257 1.178 1.00 77.31 201 SER A O 1
ATOM 1586 N N . MET A 1 202 ? -23.088 5.633 2.705 1.00 69.44 202 MET A N 1
ATOM 1587 C CA . MET A 1 202 ? -22.855 4.792 3.875 1.00 69.44 202 MET A CA 1
ATOM 1588 C C . MET A 1 202 ? -24.054 3.888 4.175 1.00 69.44 202 MET A C 1
ATOM 1590 O O . MET A 1 202 ? -25.207 4.312 4.157 1.00 69.44 202 MET A O 1
ATOM 1594 N N . THR A 1 203 ? -23.777 2.633 4.506 1.00 67.56 203 THR A N 1
ATOM 1595 C CA . THR A 1 203 ? -24.674 1.741 5.245 1.00 67.56 203 THR A CA 1
ATOM 1596 C C . THR A 1 203 ? -23.841 1.137 6.375 1.00 67.56 203 THR A C 1
ATOM 1598 O O . THR A 1 203 ? -22.818 0.518 6.108 1.00 67.56 203 THR A O 1
ATOM 1601 N N . GLY A 1 204 ? -24.218 1.336 7.637 1.00 61.66 204 GLY A N 1
ATOM 1602 C CA . GLY A 1 204 ? -23.391 0.921 8.779 1.00 61.66 204 GLY A CA 1
ATOM 1603 C C . GLY A 1 204 ? -24.204 0.303 9.908 1.00 61.66 204 GLY A C 1
ATOM 1604 O O . GLY A 1 204 ? -25.405 0.554 10.029 1.00 61.66 204 GLY A O 1
ATOM 1605 N N . ARG A 1 205 ? -23.546 -0.519 10.730 1.00 59.28 205 ARG A N 1
ATOM 1606 C CA . ARG A 1 205 ? -24.055 -0.953 12.036 1.00 59.28 205 ARG A CA 1
ATOM 1607 C C . ARG A 1 205 ? -23.043 -0.533 13.099 1.00 59.28 205 ARG A C 1
ATOM 1609 O O . ARG A 1 205 ? -21.899 -0.976 13.063 1.00 59.28 205 ARG A O 1
ATOM 1616 N N . VAL A 1 206 ? -23.481 0.296 14.040 1.00 66.31 206 VAL A N 1
ATOM 1617 C CA . VAL A 1 206 ? -22.675 0.707 15.198 1.00 66.31 206 VAL A CA 1
ATOM 1618 C C . VAL A 1 206 ? -22.879 -0.317 16.308 1.00 66.31 206 VAL A C 1
ATOM 1620 O O . VAL A 1 206 ? -24.023 -0.653 16.624 1.00 66.31 206 VAL A O 1
ATOM 1623 N N . THR A 1 207 ? -21.791 -0.823 16.889 1.00 58.53 207 THR A N 1
ATOM 1624 C CA . THR A 1 207 ? -21.870 -1.727 18.041 1.00 58.53 207 THR A CA 1
ATOM 1625 C C . THR A 1 207 ? -21.609 -0.912 19.298 1.00 58.53 207 THR A C 1
ATOM 1627 O O . THR A 1 207 ? -20.473 -0.561 19.590 1.00 58.53 207 THR A O 1
ATOM 1630 N N . VAL A 1 208 ? -22.659 -0.589 20.052 1.00 60.50 208 VAL A N 1
ATOM 1631 C CA . VAL A 1 208 ? -22.498 0.065 21.358 1.00 60.50 208 VAL A CA 1
ATOM 1632 C C . VAL A 1 208 ? -22.065 -1.001 22.364 1.00 60.50 208 VAL A C 1
ATOM 1634 O O . VAL A 1 208 ? -22.808 -1.955 22.599 1.00 60.50 208 VAL A O 1
ATOM 1637 N N . ARG A 1 209 ? -20.862 -0.873 22.938 1.00 55.22 209 ARG A N 1
ATOM 1638 C CA . ARG A 1 209 ? -20.485 -1.637 24.137 1.00 55.22 209 ARG A CA 1
ATOM 1639 C C . ARG A 1 209 ? -21.073 -0.915 25.351 1.00 55.22 209 ARG A C 1
ATOM 1641 O O . ARG A 1 209 ? -20.776 0.257 25.555 1.00 55.22 209 ARG A O 1
ATOM 1648 N N . GLU A 1 210 ? -21.936 -1.589 26.105 1.00 49.72 210 GLU A N 1
ATOM 1649 C CA . GLU A 1 210 ? -22.376 -1.111 27.422 1.00 49.72 210 GLU A CA 1
ATOM 1650 C C . GLU A 1 210 ? -21.222 -1.322 28.423 1.00 49.72 210 GLU A C 1
ATOM 1652 O O . GLU A 1 210 ? -20.665 -2.422 28.478 1.00 49.72 210 GLU A O 1
ATOM 1657 N N . GLU A 1 211 ? -20.839 -0.264 29.151 1.00 50.38 211 GLU A N 1
ATOM 1658 C CA . GLU A 1 211 ? -19.916 -0.314 30.305 1.00 50.38 211 GLU A CA 1
ATOM 1659 C C . GLU A 1 211 ? -20.650 -0.663 31.606 1.00 50.38 211 GLU A C 1
ATOM 1661 O O . GLU A 1 211 ? -21.771 -0.141 31.820 1.00 50.38 211 GLU A O 1
#

Sequence (211 aa):
MVQFFRIASPFLTTRLAMRCSLNLVLFLCVGMLAACGRTTAPPAAMEDIRSEADPVQESWGAEYYVTETIPGEASSRPRLKMRADHMATFEEGDSTWTVLQSDSIGGRVTVLLYDETGDSSATVFADRVTLLDNRKRFEAIGNVEVRAQGDKALWSEHLVWFEREQALRTPGFVRISTPDEQVQGYSLEADERLDEYTLRSMTGRVTVREE

Nearest PDB structures (foldseek):
  6mit-assembly2_H  TM=8.419E-01  e=1.064E-08  Enterobacter cloacae subsp. cloacae ATCC 13047
  4b54-assembly1_B  TM=8.449E-01  e=4.098E-06  Escherichia coli
  2r1a-assembly2_E  TM=7.742E-01  e=4.847E-04  Escherichia coli K-12
  4uu4-assembly1_A  TM=7.237E-01  e=2.756E-04  Pseudomonas aeruginosa PAO1
  2r1a-assembly2_H  TM=7.364E-01  e=3.054E-04  Escherichia coli K-12

Mean predicted aligned error: 14.17 Å

pLDDT: mean 81.35, std 20.19, range [37.59, 98.62]

Foldseek 3Di:
DDDDDDDDDDDDDDDDDDDDDPPPVVVVPPVPPPPPPPPPPPPPPPPPPPCPADFPDKDAQDKDWDWDDDPPDPDIATFKIKTARMKTWGDDPPWIKIKGAHPDDVDWMWMFGADPVNHTQKIKTARMKMDGPVQQKIKGAHFIKIDGPQRKIKTDRIWMAHSVVQKIWDQAKMWIDHPFWTKIAGIKIAHSRNPDIDHPGIDIDTDDDDD